Protein AF-A0A2M7V011-F1 (afdb_monomer_lite)

Structure (mmCIF, N/CA/C/O backbone):
data_AF-A0A2M7V011-F1
#
_entry.id   AF-A0A2M7V011-F1
#
loop_
_atom_site.group_PDB
_atom_site.id
_atom_site.type_symbol
_atom_site.label_atom_id
_atom_site.label_alt_id
_atom_site.label_comp_id
_atom_site.label_asym_id
_atom_site.label_entity_id
_atom_site.label_seq_id
_atom_site.pdbx_PDB_ins_code
_atom_site.Cartn_x
_atom_site.Cartn_y
_atom_site.Cartn_z
_atom_site.occupancy
_atom_site.B_iso_or_equiv
_atom_site.auth_seq_id
_atom_site.auth_comp_id
_atom_site.auth_asym_id
_atom_site.auth_atom_id
_atom_site.pdbx_PDB_model_num
ATOM 1 N N . MET A 1 1 ? 1.430 -5.048 -26.256 1.00 41.78 1 MET A N 1
ATOM 2 C CA . MET A 1 1 ? 1.921 -4.915 -24.867 1.00 41.78 1 MET A CA 1
ATOM 3 C C . MET A 1 1 ? 1.044 -3.882 -24.182 1.00 41.78 1 MET A C 1
ATOM 5 O O . MET A 1 1 ? 0.920 -2.800 -24.734 1.00 41.78 1 MET A O 1
ATOM 9 N N . LEU A 1 2 ? 0.389 -4.224 -23.071 1.00 44.22 2 LEU A N 1
ATOM 10 C CA . LEU A 1 2 ? -0.360 -3.250 -22.259 1.00 44.22 2 LEU A CA 1
ATOM 11 C C . LEU A 1 2 ? 0.644 -2.334 -21.546 1.00 44.22 2 LEU A C 1
ATOM 13 O O . LEU A 1 2 ? 1.676 -2.839 -21.083 1.00 44.22 2 LEU A O 1
ATOM 17 N N . LYS A 1 3 ? 0.385 -1.022 -21.489 1.00 57.41 3 LYS A N 1
ATOM 18 C CA . LYS A 1 3 ? 1.243 -0.084 -20.750 1.00 57.41 3 LYS A CA 1
ATOM 19 C C . LYS A 1 3 ? 1.256 -0.461 -19.264 1.00 57.41 3 LYS A C 1
ATOM 21 O O . LYS A 1 3 ? 0.367 -1.159 -18.777 1.00 57.41 3 LYS A O 1
ATOM 26 N N . LEU A 1 4 ? 2.298 -0.048 -18.541 1.00 54.75 4 LEU A N 1
ATOM 27 C CA . LEU A 1 4 ? 2.397 -0.305 -17.098 1.00 54.75 4 LEU A CA 1
ATOM 28 C C . LEU A 1 4 ? 1.215 0.319 -16.342 1.00 54.75 4 LEU A C 1
ATOM 30 O O . LEU A 1 4 ? 0.691 -0.319 -15.436 1.00 54.75 4 LEU A O 1
ATOM 34 N N . GLU A 1 5 ? 0.753 1.495 -16.772 1.00 61.81 5 GLU A N 1
ATOM 35 C CA . GLU A 1 5 ? -0.479 2.130 -16.285 1.00 61.81 5 GLU A CA 1
ATOM 36 C C . GLU A 1 5 ? -1.709 1.238 -16.528 1.00 61.81 5 GLU A C 1
ATOM 38 O O . GLU A 1 5 ? -2.380 0.864 -15.569 1.00 61.81 5 GLU A O 1
ATOM 43 N N . ASP A 1 6 ? -1.917 0.766 -17.764 1.00 66.50 6 ASP A N 1
ATOM 44 C CA . ASP A 1 6 ? -3.041 -0.120 -18.117 1.00 66.50 6 ASP A CA 1
ATOM 45 C C . ASP A 1 6 ? -3.052 -1.424 -17.292 1.00 66.50 6 ASP A C 1
ATOM 47 O O . ASP A 1 6 ? -4.102 -1.998 -16.998 1.00 66.50 6 ASP A O 1
ATOM 51 N N . ARG A 1 7 ? -1.871 -1.942 -16.919 1.00 70.94 7 ARG A N 1
ATOM 52 C CA . ARG A 1 7 ? -1.755 -3.136 -16.064 1.00 70.94 7 ARG A CA 1
ATOM 53 C C . ARG A 1 7 ? -2.132 -2.836 -14.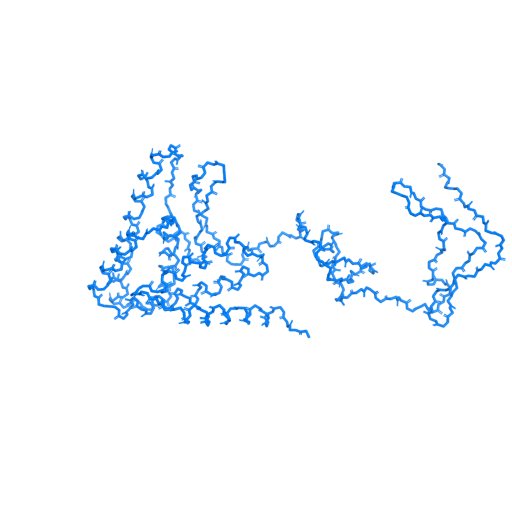615 1.00 70.94 7 ARG A C 1
ATOM 55 O O . ARG A 1 7 ? -2.788 -3.674 -14.000 1.00 70.94 7 ARG A O 1
ATOM 62 N N . LYS A 1 8 ? -1.726 -1.683 -14.076 1.00 73.19 8 LYS A N 1
ATOM 63 C CA . LYS A 1 8 ? -2.056 -1.251 -12.706 1.00 73.19 8 LYS A CA 1
ATOM 64 C C . LYS A 1 8 ? -3.555 -1.006 -12.551 1.00 73.19 8 LYS A C 1
ATOM 66 O O . LYS A 1 8 ? -4.150 -1.473 -11.581 1.00 73.19 8 LYS A O 1
ATOM 71 N N . GLU A 1 9 ? -4.171 -0.340 -13.525 1.00 77.19 9 GLU A N 1
ATOM 72 C CA . GLU A 1 9 ? -5.617 -0.097 -13.541 1.00 77.19 9 GLU A CA 1
ATOM 73 C C . GLU A 1 9 ? -6.394 -1.408 -13.569 1.00 77.19 9 GLU A C 1
ATOM 75 O O . GLU A 1 9 ? -7.216 -1.649 -12.692 1.00 77.19 9 GLU A O 1
ATOM 80 N N . LYS A 1 10 ? -6.018 -2.329 -14.458 1.00 81.00 10 LYS A N 1
ATOM 81 C CA . LYS A 1 10 ? -6.664 -3.640 -14.561 1.00 81.00 10 LYS A CA 1
ATOM 82 C C . LYS A 1 10 ? -6.514 -4.513 -13.310 1.00 81.00 10 LYS A C 1
ATOM 84 O O . LYS A 1 10 ? -7.367 -5.355 -13.040 1.00 81.00 10 LYS A O 1
ATOM 89 N N . ILE A 1 11 ? -5.412 -4.375 -12.567 1.00 80.62 11 ILE A N 1
ATOM 90 C CA . ILE A 1 11 ? -5.238 -5.052 -11.271 1.00 80.62 11 ILE A CA 1
ATOM 91 C C . ILE A 1 11 ? -6.165 -4.427 -10.227 1.00 80.62 11 ILE A C 1
ATOM 93 O O . ILE A 1 11 ? -6.822 -5.163 -9.497 1.00 80.62 11 ILE A O 1
ATOM 97 N N . THR A 1 12 ? -6.237 -3.094 -10.189 1.00 80.94 12 THR A N 1
ATOM 98 C CA . THR A 1 12 ? -7.108 -2.349 -9.268 1.00 80.94 12 THR A CA 1
ATOM 99 C C . THR A 1 12 ? -8.578 -2.704 -9.502 1.00 80.94 12 THR A C 1
ATOM 101 O O . THR A 1 12 ? -9.255 -3.085 -8.558 1.00 80.94 12 THR A O 1
ATOM 104 N N . GLU A 1 13 ? -9.040 -2.690 -10.755 1.00 83.44 13 GLU A N 1
ATOM 105 C CA . GLU A 1 13 ? -10.415 -3.057 -11.131 1.00 83.44 13 GLU A CA 1
ATOM 106 C C . GLU A 1 13 ? -10.770 -4.476 -10.688 1.00 83.44 13 GLU A C 1
ATOM 108 O O . GLU A 1 13 ? -11.789 -4.691 -10.044 1.00 83.44 13 GLU A O 1
ATOM 113 N N . LYS A 1 14 ? -9.892 -5.449 -10.956 1.00 84.06 14 LYS A N 1
ATOM 114 C CA . LYS A 1 14 ? -10.113 -6.836 -10.526 1.00 84.06 14 LYS A CA 1
ATOM 115 C C . LYS A 1 14 ? -10.167 -6.989 -9.012 1.00 84.06 14 LYS A C 1
ATOM 117 O O . LYS A 1 14 ? -10.906 -7.830 -8.513 1.00 84.06 14 LYS A O 1
ATOM 122 N N . LEU A 1 15 ? -9.343 -6.240 -8.280 1.00 83.44 15 LEU A N 1
ATOM 123 C CA . LEU A 1 15 ? -9.403 -6.237 -6.820 1.00 83.44 15 LEU A CA 1
ATOM 124 C C . LEU A 1 15 ? -10.726 -5.654 -6.353 1.00 83.44 15 LEU A C 1
ATOM 126 O O . LEU A 1 15 ? -11.373 -6.267 -5.514 1.00 83.44 15 LEU A O 1
ATOM 130 N N . ASP A 1 16 ? -11.145 -4.526 -6.919 1.00 82.56 16 ASP A N 1
ATOM 131 C CA . ASP A 1 16 ? -12.416 -3.899 -6.577 1.00 82.56 16 ASP A CA 1
ATOM 132 C C . ASP A 1 16 ? -13.605 -4.826 -6.867 1.00 82.56 16 ASP A C 1
ATOM 134 O O . ASP A 1 16 ? -14.445 -4.992 -5.986 1.00 82.56 16 ASP A O 1
ATOM 138 N N . GLU A 1 17 ? -13.624 -5.522 -8.009 1.00 83.06 17 GLU A N 1
ATOM 139 C CA . GLU A 1 17 ? -14.626 -6.555 -8.322 1.00 83.06 17 GLU A CA 1
ATOM 140 C C . GLU A 1 17 ? -14.648 -7.663 -7.256 1.00 83.06 17 GLU A C 1
ATOM 142 O O . GLU A 1 17 ? -15.700 -7.976 -6.699 1.00 83.06 17 GLU A O 1
ATOM 147 N N . ILE A 1 18 ? -13.485 -8.221 -6.895 1.00 82.88 18 ILE A N 1
ATOM 148 C CA . ILE A 1 18 ? -13.390 -9.283 -5.878 1.00 82.88 18 ILE A CA 1
ATOM 149 C C . ILE A 1 18 ? -13.907 -8.798 -4.522 1.00 82.88 18 ILE A C 1
ATOM 151 O O . ILE A 1 18 ? -14.608 -9.541 -3.826 1.00 82.88 18 ILE A O 1
ATOM 155 N N . LEU A 1 19 ? -13.543 -7.575 -4.129 1.00 82.62 19 LEU A N 1
ATOM 156 C CA . LEU A 1 19 ? -13.965 -6.966 -2.871 1.00 82.62 19 LEU A CA 1
ATOM 157 C C . LEU A 1 19 ? -15.475 -6.704 -2.863 1.00 82.62 19 LEU A C 1
ATOM 159 O O . LEU A 1 19 ? -16.120 -6.928 -1.838 1.00 82.62 19 LEU A O 1
ATOM 163 N N . GLU A 1 20 ? -16.066 -6.303 -3.989 1.00 79.06 20 GLU A N 1
ATOM 164 C CA . GLU A 1 20 ? -17.512 -6.102 -4.141 1.00 79.06 20 GLU A CA 1
ATOM 165 C C . GLU A 1 20 ? -18.297 -7.415 -4.151 1.00 79.06 20 GLU A C 1
ATOM 167 O O . GLU A 1 20 ? -19.367 -7.492 -3.545 1.00 79.06 20 GLU A O 1
ATOM 172 N N . GLU A 1 21 ? -17.738 -8.482 -4.708 1.00 75.50 21 GLU A N 1
ATOM 173 C CA . GLU A 1 21 ? -18.368 -9.804 -4.726 1.00 75.50 21 GLU A CA 1
ATOM 174 C C . GLU A 1 21 ? -18.311 -10.532 -3.371 1.00 75.50 21 GLU A C 1
ATOM 176 O O . GLU A 1 21 ? -19.093 -11.460 -3.132 1.00 75.50 21 GLU A O 1
ATOM 181 N N . GLN A 1 22 ? -17.441 -10.111 -2.439 1.00 71.44 22 GLN A N 1
ATOM 182 C CA . GLN A 1 22 ? -17.411 -10.699 -1.096 1.00 71.44 22 GLN A CA 1
ATOM 183 C C . GLN A 1 22 ? -18.766 -10.529 -0.390 1.00 71.44 22 GLN A C 1
ATOM 185 O O . GLN A 1 22 ? -19.248 -9.413 -0.169 1.00 71.44 22 GLN A O 1
ATOM 190 N N . LYS A 1 23 ? -19.370 -11.639 0.049 1.00 58.00 23 LYS A N 1
ATOM 191 C CA . LYS A 1 23 ? -20.525 -11.607 0.957 1.00 58.00 23 LYS A CA 1
ATOM 192 C C . LYS A 1 23 ? -20.036 -11.182 2.340 1.00 58.00 23 LYS A C 1
ATOM 194 O O . LYS A 1 23 ? -19.377 -11.955 3.029 1.00 58.00 23 LYS A O 1
ATOM 199 N N . GLY A 1 24 ? -20.323 -9.942 2.726 1.00 57.78 24 GLY A N 1
ATOM 200 C CA . GLY A 1 24 ? -19.766 -9.326 3.929 1.00 57.78 24 GLY A CA 1
ATOM 201 C C . GLY A 1 24 ? -20.810 -8.968 4.982 1.00 57.78 24 GLY A C 1
ATOM 202 O O . GLY A 1 24 ? -21.954 -8.666 4.661 1.00 57.78 24 GLY A O 1
ATOM 203 N N . SER A 1 25 ? -20.375 -9.006 6.245 1.00 65.19 25 SER A N 1
ATOM 204 C CA . SER A 1 25 ? -21.078 -8.477 7.426 1.00 65.19 25 SER A CA 1
ATOM 205 C C . SER A 1 25 ? -21.392 -6.979 7.302 1.00 65.19 25 SER A C 1
ATOM 207 O O . SER A 1 25 ? -20.845 -6.320 6.428 1.00 65.19 25 SER A O 1
ATOM 209 N N . GLU A 1 26 ? -22.163 -6.434 8.249 1.00 68.31 26 GLU A N 1
ATOM 210 C CA . GLU A 1 26 ? -22.548 -5.008 8.381 1.00 68.31 26 GLU A CA 1
ATOM 211 C C . GLU A 1 26 ? -21.402 -3.992 8.142 1.00 68.31 26 GLU A C 1
ATOM 213 O O . GLU A 1 26 ? -21.654 -2.892 7.673 1.00 68.31 26 GLU A O 1
ATOM 218 N N . PHE A 1 27 ? -20.138 -4.383 8.368 1.00 78.69 27 PHE A N 1
ATOM 219 C CA . PHE A 1 27 ? -18.928 -3.565 8.161 1.00 78.69 27 PHE A CA 1
ATOM 220 C C . PHE A 1 27 ? -17.941 -4.179 7.156 1.00 78.69 27 PHE A C 1
ATOM 222 O O . PHE A 1 27 ? -16.751 -4.358 7.438 1.00 78.69 27 PHE A O 1
ATOM 229 N N . LYS A 1 28 ? -18.455 -4.584 5.994 1.00 84.50 28 LYS A N 1
ATOM 230 C CA . LYS A 1 28 ? -17.690 -5.245 4.930 1.00 84.50 28 LYS A CA 1
ATOM 231 C C . LYS A 1 28 ? -16.463 -4.441 4.486 1.00 84.50 28 LYS A C 1
ATOM 233 O O . LYS A 1 28 ? -15.373 -5.004 4.445 1.00 84.50 28 LYS A O 1
ATOM 238 N N . GLU A 1 29 ? -16.620 -3.147 4.214 1.00 84.25 29 GLU A N 1
ATOM 239 C CA . GLU A 1 29 ? -15.521 -2.310 3.709 1.00 84.25 29 GLU A CA 1
ATOM 240 C C . GLU A 1 29 ? -14.363 -2.202 4.712 1.00 84.25 29 GLU A C 1
ATOM 242 O O . GLU A 1 29 ? -13.196 -2.262 4.336 1.00 84.25 29 GLU A O 1
ATOM 247 N N . PHE A 1 30 ? -14.656 -2.175 6.015 1.00 83.44 30 PHE A N 1
ATOM 248 C CA . PHE A 1 30 ? -13.608 -2.185 7.038 1.00 83.44 30 PHE A CA 1
ATOM 249 C C . PHE A 1 30 ? -12.791 -3.490 7.027 1.00 83.44 30 PHE A C 1
ATOM 251 O O . PHE A 1 30 ? -11.565 -3.455 7.110 1.00 83.44 30 PHE A O 1
ATOM 258 N N . LYS A 1 31 ? -13.448 -4.650 6.869 1.00 84.12 31 LYS A N 1
ATOM 259 C CA . LYS A 1 31 ? -12.747 -5.942 6.726 1.00 84.12 31 LYS A CA 1
ATOM 260 C C . LYS A 1 31 ? -11.925 -6.004 5.442 1.00 84.12 31 LYS A C 1
ATOM 262 O O . LYS A 1 31 ? -10.812 -6.519 5.447 1.00 84.12 31 LYS A O 1
ATOM 267 N N . ASN A 1 32 ? -12.474 -5.481 4.349 1.00 87.00 32 ASN A N 1
ATOM 268 C CA . ASN A 1 32 ? -11.778 -5.402 3.071 1.00 87.00 32 ASN A CA 1
ATOM 269 C C . ASN A 1 32 ? -10.470 -4.605 3.210 1.00 87.00 32 ASN A C 1
ATOM 271 O O . ASN A 1 32 ? -9.432 -5.062 2.736 1.00 87.00 32 ASN A O 1
ATOM 275 N N . LEU A 1 33 ? -10.486 -3.477 3.931 1.00 85.88 33 LEU A N 1
ATOM 276 C CA . LEU A 1 33 ? -9.282 -2.687 4.215 1.00 85.88 33 LEU A CA 1
ATOM 277 C C . LEU A 1 33 ? -8.236 -3.453 5.026 1.00 85.88 33 LEU A C 1
ATOM 279 O O . LEU A 1 33 ? -7.053 -3.393 4.695 1.00 85.88 33 LEU A O 1
ATOM 283 N N . GLU A 1 34 ? -8.652 -4.203 6.047 1.00 84.38 34 GLU A N 1
ATOM 284 C CA . GLU A 1 34 ? -7.740 -5.042 6.834 1.00 84.38 34 GLU A CA 1
ATOM 285 C C . GLU A 1 34 ? -7.048 -6.098 5.954 1.00 84.38 34 GLU A C 1
ATOM 287 O O . GLU A 1 34 ? -5.828 -6.279 6.015 1.00 84.38 34 GLU A O 1
ATOM 292 N N . VAL A 1 35 ? -7.809 -6.759 5.076 1.00 85.50 35 VAL A N 1
ATOM 293 C CA . VAL A 1 35 ? -7.269 -7.735 4.118 1.00 85.50 35 VAL A CA 1
ATOM 294 C C . VAL A 1 35 ? -6.302 -7.067 3.145 1.00 85.50 35 VAL A C 1
ATOM 296 O O . VAL A 1 35 ? -5.196 -7.570 2.948 1.00 85.50 35 VAL A O 1
ATOM 299 N N . LEU A 1 36 ? -6.677 -5.923 2.568 1.00 86.00 36 LEU A N 1
ATOM 300 C CA . LEU A 1 36 ? -5.823 -5.177 1.645 1.00 86.00 36 LEU A CA 1
ATOM 301 C C . LEU A 1 36 ? -4.514 -4.726 2.300 1.00 86.00 36 LEU A C 1
ATOM 303 O O . LEU A 1 36 ? -3.470 -4.779 1.658 1.00 86.00 36 LEU A O 1
ATOM 307 N N . LYS A 1 37 ? -4.541 -4.312 3.570 1.00 83.81 37 LYS A N 1
ATOM 308 C CA . LYS A 1 37 ? -3.334 -3.948 4.328 1.00 83.81 37 LYS A CA 1
ATOM 309 C C . LYS A 1 37 ? -2.407 -5.137 4.537 1.00 83.81 37 LYS A C 1
ATOM 311 O O . LYS A 1 37 ? -1.217 -5.051 4.260 1.00 83.81 37 LYS A O 1
ATOM 316 N N . ASN A 1 38 ? -2.963 -6.277 4.934 1.00 82.69 38 ASN A N 1
ATOM 317 C CA . ASN A 1 38 ? -2.193 -7.512 5.084 1.00 82.69 38 ASN A CA 1
ATOM 318 C C . ASN A 1 38 ? -1.607 -8.021 3.756 1.00 82.69 38 ASN A C 1
ATOM 320 O O . ASN A 1 38 ? -0.577 -8.695 3.748 1.00 82.69 38 ASN A O 1
ATOM 324 N N . LEU A 1 39 ? -2.273 -7.741 2.633 1.00 84.38 39 LEU A N 1
ATOM 325 C CA . LEU A 1 39 ? -1.768 -8.064 1.300 1.00 84.38 39 LEU A CA 1
ATOM 326 C C . LEU A 1 39 ? -0.690 -7.081 0.833 1.00 84.38 39 LEU A C 1
ATOM 328 O O . LEU A 1 39 ? 0.254 -7.522 0.185 1.00 84.38 39 LEU A O 1
ATOM 332 N N . GLU A 1 40 ? -0.781 -5.794 1.183 1.00 83.44 40 GLU A N 1
ATOM 333 C CA . GLU A 1 40 ? 0.204 -4.764 0.810 1.00 83.44 40 GLU A CA 1
ATOM 334 C C . GLU A 1 40 ? 1.635 -5.140 1.242 1.00 83.44 40 GLU A C 1
ATOM 336 O O . GLU A 1 40 ? 2.585 -4.925 0.491 1.00 83.44 40 GLU A O 1
ATOM 341 N N . GLU A 1 41 ? 1.785 -5.782 2.404 1.00 78.44 41 GLU A N 1
ATOM 342 C CA . GLU A 1 41 ? 3.072 -6.276 2.922 1.00 78.44 41 GLU A CA 1
ATOM 343 C C . GLU A 1 41 ? 3.649 -7.451 2.110 1.00 78.44 41 GLU A C 1
ATOM 345 O O . GLU A 1 41 ? 4.854 -7.693 2.132 1.00 78.44 41 GLU A O 1
ATOM 350 N N . LYS A 1 42 ? 2.800 -8.204 1.401 1.00 81.69 42 LYS A N 1
ATOM 351 C CA . LYS A 1 42 ? 3.170 -9.457 0.718 1.00 81.69 42 LYS A CA 1
ATOM 352 C C . LYS A 1 42 ? 3.299 -9.316 -0.794 1.00 81.69 42 LYS A C 1
ATOM 354 O O . LYS A 1 42 ? 3.759 -10.253 -1.449 1.00 81.69 42 LYS A O 1
ATOM 359 N N . VAL A 1 43 ? 2.852 -8.200 -1.364 1.00 79.75 43 VAL A N 1
ATOM 360 C CA . VAL A 1 43 ? 2.897 -7.980 -2.813 1.00 79.75 43 VAL A CA 1
ATOM 361 C C . VAL A 1 43 ? 4.231 -7.360 -3.256 1.00 79.75 43 VAL A C 1
ATOM 363 O O . VAL A 1 43 ? 4.835 -6.591 -2.506 1.00 79.75 43 VAL A O 1
ATOM 366 N N . PRO A 1 44 ? 4.684 -7.648 -4.492 1.00 75.75 44 PRO A N 1
ATOM 367 C CA . PRO A 1 44 ? 5.833 -6.972 -5.100 1.00 75.75 44 PRO A CA 1
ATOM 368 C C . PRO A 1 44 ? 5.641 -5.452 -5.206 1.00 75.75 44 PRO A C 1
ATOM 370 O O . PRO A 1 44 ? 4.507 -4.983 -5.346 1.00 75.75 44 PRO A O 1
ATOM 373 N N . GLU A 1 45 ? 6.742 -4.690 -5.212 1.00 74.44 45 GLU A N 1
ATOM 374 C CA . GLU A 1 45 ? 6.745 -3.217 -5.309 1.00 74.44 45 GLU A CA 1
ATOM 375 C C . GLU A 1 45 ? 5.905 -2.699 -6.483 1.00 74.44 45 GLU A C 1
ATOM 377 O O . GLU A 1 45 ? 5.146 -1.740 -6.347 1.00 74.44 45 GLU A O 1
ATOM 382 N N . GLU A 1 46 ? 5.949 -3.387 -7.624 1.00 72.06 46 GLU A N 1
ATOM 383 C CA . GLU A 1 46 ? 5.223 -3.000 -8.833 1.00 72.06 46 GLU A CA 1
ATOM 384 C C . GLU A 1 46 ? 3.696 -3.079 -8.667 1.00 72.06 46 GLU A C 1
ATOM 386 O O . GLU A 1 46 ? 2.954 -2.425 -9.405 1.00 72.06 46 GLU A O 1
ATOM 391 N N . ALA A 1 47 ? 3.220 -3.878 -7.707 1.00 76.94 47 ALA A N 1
ATOM 392 C CA . ALA A 1 47 ? 1.809 -4.070 -7.393 1.00 76.94 47 ALA A CA 1
ATOM 393 C C . ALA A 1 47 ? 1.350 -3.275 -6.158 1.00 76.94 47 ALA A C 1
ATOM 395 O O . ALA A 1 47 ? 0.141 -3.127 -5.958 1.00 76.94 47 ALA A O 1
ATOM 396 N N . LYS A 1 48 ? 2.275 -2.724 -5.356 1.00 79.00 48 LYS A N 1
ATOM 397 C CA . LYS A 1 48 ? 1.935 -1.930 -4.163 1.00 79.00 48 LYS A CA 1
ATOM 398 C C . LYS A 1 48 ? 1.092 -0.714 -4.511 1.00 79.00 48 LYS A C 1
ATOM 400 O O . LYS A 1 48 ? 0.128 -0.423 -3.818 1.00 79.00 48 LYS A O 1
ATOM 405 N N . GLU A 1 49 ? 1.382 -0.043 -5.619 1.00 79.25 49 GLU A N 1
ATOM 406 C CA . GLU A 1 49 ? 0.600 1.121 -6.046 1.00 79.25 49 GLU A CA 1
ATOM 407 C C . GLU A 1 49 ? -0.857 0.764 -6.387 1.00 79.25 49 GLU A C 1
ATOM 409 O O . GLU A 1 49 ? -1.778 1.483 -6.003 1.00 79.25 49 GLU A O 1
ATOM 414 N N . ALA A 1 50 ? -1.091 -0.388 -7.024 1.00 81.19 50 ALA A N 1
ATOM 415 C CA . ALA A 1 50 ? -2.445 -0.873 -7.290 1.00 81.19 50 ALA A CA 1
ATOM 416 C C . ALA A 1 50 ? -3.184 -1.243 -5.989 1.00 81.19 50 ALA A C 1
ATOM 418 O O . ALA A 1 50 ? -4.351 -0.891 -5.828 1.00 81.19 50 ALA A O 1
ATOM 419 N N . MET A 1 51 ? -2.497 -1.873 -5.024 1.00 82.81 51 MET A N 1
ATOM 420 C CA . MET A 1 51 ? -3.061 -2.117 -3.685 1.00 82.81 51 MET A CA 1
ATOM 421 C C . MET A 1 51 ? -3.421 -0.811 -2.981 1.00 82.81 51 MET A C 1
ATOM 423 O O . MET A 1 51 ? -4.502 -0.684 -2.413 1.00 82.81 51 MET A O 1
ATOM 427 N N . ARG A 1 52 ? -2.535 0.183 -3.053 1.00 81.75 52 ARG A N 1
ATOM 428 C CA . ARG A 1 52 ? -2.731 1.502 -2.453 1.00 81.75 52 ARG A CA 1
ATOM 429 C C . ARG A 1 52 ? -3.930 2.234 -3.042 1.00 81.75 52 ARG A C 1
ATOM 431 O O . ARG A 1 52 ? -4.610 2.923 -2.286 1.00 81.75 52 ARG A O 1
ATOM 438 N N . LYS A 1 53 ? -4.185 2.090 -4.344 1.00 83.19 53 LYS A N 1
ATOM 439 C CA . LYS A 1 53 ? -5.362 2.650 -5.023 1.00 83.19 53 LYS A CA 1
ATOM 440 C C . LYS A 1 53 ? -6.645 1.914 -4.625 1.00 83.19 53 LYS A C 1
ATOM 442 O O . LYS A 1 53 ? -7.645 2.553 -4.316 1.00 83.19 53 LYS A O 1
ATOM 447 N N . ALA A 1 54 ? -6.600 0.583 -4.530 1.00 84.81 54 ALA A N 1
ATOM 448 C CA . ALA A 1 54 ? -7.726 -0.212 -4.032 1.00 84.81 54 ALA A CA 1
ATOM 449 C C . ALA A 1 54 ? -8.082 0.136 -2.570 1.00 84.81 54 ALA A C 1
ATOM 451 O O . ALA A 1 54 ? -9.257 0.238 -2.219 1.00 84.81 54 ALA A O 1
ATOM 452 N N . GLN A 1 55 ? -7.076 0.389 -1.721 1.00 86.00 55 GLN A N 1
ATOM 453 C CA . GLN A 1 55 ? -7.281 0.868 -0.349 1.00 86.00 55 GLN A CA 1
ATOM 454 C C . GLN A 1 55 ? -7.977 2.237 -0.314 1.00 86.00 55 GLN A C 1
ATOM 456 O O . GLN A 1 55 ? -8.919 2.405 0.452 1.00 86.00 55 GLN A O 1
ATOM 461 N N . GLU A 1 56 ? -7.565 3.197 -1.149 1.00 84.12 56 GLU A N 1
ATOM 462 C CA . GLU A 1 56 ? -8.234 4.508 -1.250 1.00 84.12 56 GLU A CA 1
ATOM 463 C C . GLU A 1 56 ? -9.691 4.378 -1.709 1.00 84.12 56 GLU A C 1
ATOM 465 O O . GLU A 1 56 ? -10.584 4.987 -1.121 1.00 84.12 56 GLU A O 1
ATOM 470 N N . ASN A 1 57 ? -9.953 3.555 -2.728 1.00 84.81 57 ASN A N 1
ATOM 471 C CA . ASN A 1 57 ? -11.313 3.301 -3.209 1.00 84.81 57 ASN A CA 1
ATOM 472 C C . ASN A 1 57 ? -12.189 2.694 -2.102 1.00 84.81 57 ASN A C 1
ATOM 474 O O . ASN A 1 57 ? -13.323 3.121 -1.887 1.00 84.81 57 ASN A O 1
ATOM 478 N N . CYS A 1 58 ? -11.650 1.726 -1.359 1.00 85.19 58 CYS A N 1
ATOM 479 C CA . CYS A 1 58 ? -12.338 1.085 -0.245 1.00 85.19 58 CYS A CA 1
ATOM 480 C C . CYS A 1 58 ? -12.566 2.047 0.940 1.00 85.19 58 CYS A C 1
ATOM 482 O O . CYS A 1 58 ? -13.660 2.064 1.502 1.00 85.19 58 CYS A O 1
ATOM 484 N N . LEU A 1 59 ? -11.605 2.925 1.256 1.00 83.75 59 LEU A N 1
ATOM 485 C CA . LEU A 1 59 ? -11.772 3.997 2.249 1.00 83.75 59 LEU A CA 1
ATOM 486 C C . LEU A 1 59 ? -12.907 4.956 1.871 1.00 83.75 59 LEU A C 1
ATOM 488 O O . LEU A 1 59 ? -13.734 5.280 2.720 1.00 83.75 59 LEU A O 1
ATOM 492 N N . LYS A 1 60 ? -12.994 5.358 0.597 1.00 83.69 60 LYS A N 1
ATOM 493 C CA . LYS A 1 60 ? -14.078 6.219 0.093 1.00 83.69 60 LYS A CA 1
ATOM 494 C C . LYS A 1 60 ? -15.448 5.548 0.191 1.00 83.69 60 LYS A C 1
ATOM 496 O O . LYS A 1 60 ? -16.420 6.199 0.570 1.00 83.69 60 LYS A O 1
ATOM 501 N N . ARG A 1 61 ? -15.534 4.245 -0.112 1.00 84.94 61 ARG A N 1
ATOM 502 C CA . ARG A 1 61 ? -16.765 3.456 0.079 1.00 84.94 61 ARG A CA 1
ATOM 503 C C . ARG A 1 61 ? -17.168 3.412 1.554 1.00 84.94 61 ARG A C 1
ATOM 505 O O . ARG A 1 61 ? -18.294 3.778 1.878 1.00 84.94 61 ARG A O 1
ATOM 512 N N . LEU A 1 62 ? -16.228 3.075 2.442 1.00 83.88 62 LEU A N 1
ATOM 513 C CA . LEU A 1 62 ? -16.459 3.038 3.888 1.00 83.88 62 LEU A CA 1
ATOM 514 C C . LEU A 1 62 ? -16.917 4.396 4.436 1.00 83.88 62 LEU A C 1
ATOM 516 O O . LEU A 1 62 ? -17.841 4.453 5.242 1.00 83.88 62 LEU A O 1
ATOM 520 N N . GLN A 1 63 ? -16.297 5.491 3.994 1.00 82.06 63 GLN A N 1
ATOM 521 C CA . GLN A 1 63 ? -16.730 6.838 4.353 1.00 82.06 63 GLN A CA 1
ATOM 522 C C . GLN A 1 63 ? -18.191 7.077 3.949 1.00 82.06 63 GLN A C 1
ATOM 524 O O . GLN A 1 63 ? -18.992 7.525 4.769 1.00 82.06 63 GLN A O 1
ATOM 529 N N . GLY A 1 64 ? -18.544 6.753 2.703 1.00 80.62 64 GLY A N 1
ATOM 530 C CA . GLY A 1 64 ? -19.907 6.905 2.202 1.00 80.62 64 GLY A CA 1
ATOM 531 C C . GLY A 1 64 ? -20.932 6.075 2.978 1.00 80.62 64 GLY A C 1
ATOM 532 O O . GLY A 1 64 ? -22.068 6.519 3.147 1.00 80.62 64 GLY A O 1
ATOM 533 N N . ASP A 1 65 ? -20.542 4.901 3.476 1.00 82.56 65 ASP A N 1
ATOM 534 C CA . ASP A 1 65 ? -21.386 4.082 4.347 1.00 82.56 65 ASP A CA 1
ATOM 535 C C . ASP A 1 65 ? -21.565 4.746 5.720 1.00 82.56 65 ASP A C 1
ATOM 537 O O . ASP A 1 65 ? -22.695 4.917 6.177 1.00 82.56 65 ASP A O 1
ATOM 541 N N . LEU A 1 66 ? -20.479 5.220 6.339 1.00 78.81 66 LEU A N 1
ATOM 542 C CA . LEU A 1 66 ? -20.504 5.885 7.649 1.00 78.81 66 LEU A CA 1
ATOM 543 C C . LEU A 1 66 ? -21.324 7.184 7.667 1.00 78.81 66 LEU A C 1
ATOM 545 O O . LEU A 1 66 ? -21.956 7.499 8.677 1.00 78.81 66 LEU A O 1
ATOM 549 N N . GLU A 1 67 ? -21.347 7.929 6.560 1.00 76.81 67 GLU A N 1
ATOM 550 C CA . GLU A 1 67 ? -22.166 9.140 6.403 1.00 76.81 67 GLU A CA 1
ATOM 551 C C . GLU A 1 67 ? -23.670 8.835 6.284 1.00 76.81 67 GLU A C 1
ATOM 553 O O . GLU A 1 67 ? -24.510 9.663 6.654 1.00 76.81 67 GLU A O 1
ATOM 558 N N . LYS A 1 68 ? -24.022 7.651 5.769 1.00 80.94 68 LYS A N 1
ATOM 559 C CA . LYS A 1 68 ? -25.413 7.190 5.618 1.00 80.94 68 LYS A CA 1
ATOM 560 C C . LYS A 1 68 ? -25.934 6.465 6.857 1.00 80.94 68 LYS A C 1
ATOM 562 O O . LYS A 1 68 ? -27.146 6.285 6.978 1.00 80.94 68 LYS A O 1
ATOM 567 N N . MET A 1 69 ? -25.043 6.047 7.754 1.00 77.38 69 MET A N 1
ATOM 568 C CA . MET A 1 69 ? -25.387 5.319 8.970 1.00 77.38 69 MET A CA 1
ATOM 569 C C . MET A 1 69 ? -26.142 6.174 9.987 1.00 77.38 69 MET A C 1
ATOM 571 O O . MET A 1 69 ? -25.932 7.381 10.119 1.00 77.38 69 MET A O 1
ATOM 575 N N . SER A 1 70 ? -27.016 5.511 10.743 1.00 79.94 70 SER A N 1
ATOM 576 C CA . SER A 1 70 ? -27.649 6.099 11.919 1.00 79.94 70 SER A CA 1
ATOM 577 C C . SER A 1 70 ? -26.637 6.232 13.075 1.00 79.94 70 SER A C 1
ATOM 579 O O . SER A 1 70 ? -25.638 5.506 13.102 1.00 79.94 70 SER A O 1
ATOM 581 N N . PRO A 1 71 ? -26.877 7.109 14.070 1.00 75.12 71 PRO A N 1
ATOM 582 C CA . PRO A 1 71 ? -26.031 7.193 15.265 1.00 75.12 71 PRO A CA 1
ATOM 583 C C . PRO A 1 71 ? -25.888 5.855 16.009 1.00 75.12 71 PRO A C 1
ATOM 585 O O . PRO A 1 71 ? -24.836 5.575 16.579 1.00 75.12 71 PRO A O 1
ATOM 588 N N . GLU A 1 72 ? -26.924 5.014 15.965 1.00 77.06 72 GLU A N 1
ATOM 589 C CA . GLU A 1 72 ? -26.941 3.678 16.570 1.00 77.06 72 GLU A CA 1
ATOM 590 C C . GLU A 1 72 ? -25.993 2.718 15.837 1.00 77.06 72 GLU A C 1
ATOM 592 O O . GLU A 1 72 ? -25.244 1.970 16.466 1.00 77.06 72 GLU A O 1
ATOM 597 N N . ASP A 1 73 ? -25.974 2.765 14.503 1.00 78.31 73 ASP A N 1
ATOM 598 C CA . ASP A 1 73 ? -25.089 1.932 13.683 1.00 78.31 73 ASP A CA 1
ATOM 599 C C . ASP A 1 73 ? -23.628 2.406 13.752 1.00 78.31 73 ASP A C 1
ATOM 601 O O . ASP A 1 73 ? -22.708 1.588 13.727 1.00 78.31 73 ASP A O 1
ATOM 605 N N . GLN A 1 74 ? -23.398 3.708 13.951 1.00 73.62 74 GLN A N 1
ATOM 606 C CA . GLN A 1 74 ? -22.071 4.247 14.273 1.00 73.62 74 GLN A CA 1
ATOM 607 C C . GLN A 1 74 ? -21.557 3.720 15.623 1.00 73.62 74 GLN A C 1
ATOM 609 O O . GLN A 1 74 ? -20.381 3.379 15.756 1.00 73.62 74 GLN A O 1
ATOM 614 N N . GLU A 1 75 ? -22.430 3.589 16.625 1.00 77.31 75 GLU A N 1
ATOM 615 C CA . GLU A 1 75 ? -22.061 2.992 17.912 1.00 77.31 75 GLU A CA 1
ATOM 616 C C . GLU A 1 75 ? -21.788 1.483 17.781 1.00 77.31 75 GLU A C 1
ATOM 618 O O . GLU A 1 75 ? -20.858 0.953 18.398 1.00 77.31 75 GLU A O 1
ATOM 623 N N . LYS A 1 76 ? -22.547 0.773 16.934 1.00 81.38 76 LYS A N 1
ATOM 624 C CA . LYS A 1 76 ? -22.240 -0.623 16.584 1.00 81.38 76 LYS A CA 1
ATOM 625 C C . LYS A 1 76 ? -20.890 -0.741 15.885 1.00 81.38 76 LYS A C 1
ATOM 627 O O . LYS A 1 76 ? -20.148 -1.669 16.201 1.00 81.38 76 LYS A O 1
ATOM 632 N N . PHE A 1 77 ? -20.553 0.191 14.991 1.00 79.88 77 PHE A N 1
ATOM 633 C CA . PHE A 1 77 ? -19.249 0.233 14.332 1.00 79.88 77 PHE A CA 1
ATOM 634 C C . PHE A 1 77 ? -18.118 0.412 15.345 1.00 79.88 77 PHE A C 1
ATOM 636 O O . PHE A 1 77 ? -17.152 -0.346 15.310 1.00 79.88 77 PHE A O 1
ATOM 643 N N . LYS A 1 78 ? -18.270 1.334 16.305 1.00 75.69 78 LYS A N 1
ATOM 644 C CA . LYS A 1 78 ? -17.318 1.519 17.412 1.00 75.69 78 LYS A CA 1
ATOM 645 C C . LYS A 1 78 ? -17.121 0.218 18.203 1.00 75.69 78 LYS A C 1
ATOM 647 O O . LYS A 1 78 ? -16.017 -0.318 18.276 1.00 75.69 78 LYS A O 1
ATOM 652 N N . LYS A 1 79 ? -18.217 -0.401 18.653 1.00 77.62 79 LYS A N 1
ATOM 653 C CA . LYS A 1 79 ? -18.177 -1.701 19.356 1.00 77.62 79 LYS A CA 1
ATOM 654 C C . LYS A 1 79 ? -17.566 -2.817 18.509 1.00 77.62 79 LYS A C 1
ATOM 656 O O . LYS A 1 79 ? -17.013 -3.780 19.048 1.00 77.62 79 LYS A O 1
ATOM 661 N N . TYR A 1 80 ? -17.700 -2.731 17.192 1.00 77.81 80 TYR A N 1
ATOM 662 C CA . TYR A 1 80 ? -17.134 -3.682 16.253 1.00 77.81 80 TYR A CA 1
ATOM 663 C C . TYR A 1 80 ? -15.613 -3.507 16.133 1.00 77.81 80 TYR A C 1
ATOM 665 O O . TYR A 1 80 ? -14.892 -4.470 16.399 1.00 77.81 80 TYR A O 1
ATOM 673 N N . THR A 1 81 ? -15.096 -2.304 15.856 1.00 72.81 81 THR A N 1
ATOM 674 C CA . THR A 1 81 ? -13.639 -2.039 15.770 1.00 72.81 81 THR A CA 1
ATOM 675 C C . THR A 1 81 ? -12.903 -2.401 17.066 1.00 72.81 81 THR A C 1
ATOM 677 O O . THR A 1 81 ? -11.779 -2.922 17.054 1.00 72.81 81 THR A O 1
ATOM 680 N N . GLU A 1 82 ? -13.580 -2.242 18.201 1.00 67.69 82 GLU A N 1
ATOM 681 C CA . GLU A 1 82 ? -13.106 -2.685 19.503 1.00 67.69 82 GLU A CA 1
ATOM 682 C C . GLU A 1 82 ? -12.920 -4.207 19.614 1.00 67.69 82 GLU A C 1
ATOM 684 O O . GLU A 1 82 ? -11.908 -4.661 20.168 1.00 67.69 82 GLU A O 1
ATOM 689 N N . LYS A 1 83 ? -13.896 -4.987 19.131 1.00 68.00 83 LYS A N 1
ATOM 690 C CA . LYS A 1 83 ? -14.010 -6.443 19.341 1.00 68.00 83 LYS A CA 1
ATOM 691 C C . LYS A 1 83 ? -13.341 -7.288 18.264 1.00 68.00 83 LYS A C 1
ATOM 693 O O . LYS A 1 83 ? -13.089 -8.464 18.515 1.00 68.00 83 LYS A O 1
ATOM 698 N N . ILE A 1 84 ? -13.054 -6.726 17.092 1.00 64.56 84 ILE A N 1
ATOM 699 C CA . ILE A 1 84 ? -12.417 -7.477 16.004 1.00 64.56 84 ILE A CA 1
ATOM 700 C C . ILE A 1 84 ? -11.061 -8.034 16.446 1.00 64.56 84 ILE A C 1
ATOM 702 O O . ILE A 1 84 ? -10.223 -7.321 17.020 1.00 64.56 84 ILE A O 1
ATOM 706 N N . SER A 1 85 ? -10.870 -9.315 16.130 1.00 52.56 85 SER A N 1
ATOM 707 C CA . SER A 1 85 ? -9.592 -10.018 16.109 1.00 52.56 85 SER A CA 1
ATOM 708 C C . SER A 1 85 ? -8.752 -9.511 14.939 1.00 52.56 85 SER A C 1
ATOM 710 O O . SER A 1 85 ? -9.166 -9.667 13.797 1.00 52.56 85 SER A O 1
ATOM 712 N N . GLY A 1 86 ? -7.596 -8.927 15.226 1.00 62.62 86 GLY A N 1
ATOM 713 C CA . GLY A 1 86 ? -6.728 -8.306 14.230 1.00 62.62 86 GLY A CA 1
ATOM 714 C C . GLY A 1 86 ? -5.610 -7.525 14.913 1.00 62.62 86 GLY A C 1
ATOM 715 O O . GLY A 1 86 ? -5.565 -7.432 16.149 1.00 62.62 86 GLY A O 1
ATOM 716 N N . GLU A 1 87 ? -4.698 -6.967 14.125 1.00 70.69 87 GLU A N 1
ATOM 717 C CA . GLU A 1 87 ? -3.649 -6.084 14.639 1.00 70.69 87 GLU A CA 1
ATOM 718 C C . GLU A 1 87 ? -4.241 -4.701 14.928 1.00 70.69 87 GLU A C 1
ATOM 720 O O . GLU A 1 87 ? -4.696 -3.995 14.028 1.00 70.69 87 GLU A O 1
ATOM 725 N N . LYS A 1 88 ? -4.265 -4.310 16.208 1.00 79.81 88 LYS A N 1
ATOM 726 C CA . LYS A 1 88 ? -4.882 -3.049 16.649 1.00 79.81 88 LYS A CA 1
ATOM 727 C C . LYS A 1 88 ? -4.193 -1.826 16.039 1.00 79.81 88 LYS A C 1
ATOM 729 O O . LYS A 1 88 ? -4.845 -0.819 15.797 1.00 79.81 88 LYS A O 1
ATOM 734 N N . GLU A 1 89 ? -2.913 -1.956 15.723 1.00 78.88 89 GLU A N 1
ATOM 735 C CA . GLU A 1 89 ? -2.093 -0.973 15.025 1.00 78.88 89 GLU A CA 1
ATOM 736 C C . GLU A 1 89 ? -2.589 -0.758 13.585 1.00 78.88 89 GLU A C 1
ATOM 738 O O . GLU A 1 89 ? -2.767 0.383 13.167 1.00 78.88 89 GLU A O 1
ATOM 743 N N . LYS A 1 90 ? -2.941 -1.835 12.865 1.00 80.88 90 LYS A N 1
ATOM 744 C CA . LYS A 1 90 ? -3.534 -1.752 11.516 1.00 80.88 90 LYS A CA 1
ATOM 745 C C . LYS A 1 90 ? -4.920 -1.116 11.545 1.00 80.88 90 LYS A C 1
ATOM 747 O O . LYS A 1 90 ? -5.265 -0.338 10.661 1.00 80.88 90 LYS A O 1
ATOM 752 N N . HIS A 1 91 ? -5.714 -1.395 12.579 1.00 81.25 91 HIS A N 1
ATOM 753 C CA . HIS A 1 91 ? -6.995 -0.707 12.760 1.00 81.25 91 HIS A CA 1
ATOM 754 C C . HIS A 1 91 ? -6.795 0.787 13.012 1.00 81.25 91 HIS A C 1
ATOM 756 O O . HIS A 1 91 ? -7.492 1.596 12.406 1.00 81.25 91 HIS A O 1
ATOM 762 N N . LEU A 1 92 ? -5.840 1.159 13.870 1.00 81.31 92 LEU A N 1
ATOM 763 C CA . LEU A 1 92 ? -5.513 2.560 14.126 1.00 81.31 92 LEU A CA 1
ATOM 764 C C . LEU A 1 92 ? -5.086 3.270 12.835 1.00 81.31 92 LEU A C 1
ATOM 766 O O . LEU A 1 92 ? -5.562 4.366 12.554 1.00 81.31 92 LEU A O 1
ATOM 770 N N . GLU A 1 93 ? -4.276 2.609 12.010 1.00 82.00 93 GLU A N 1
ATOM 771 C CA . GLU A 1 93 ? -3.863 3.118 10.704 1.00 82.00 93 GLU A CA 1
ATOM 772 C C . GLU A 1 93 ? -5.053 3.373 9.765 1.00 82.00 93 GLU A C 1
ATOM 774 O O . GLU A 1 93 ? -5.159 4.442 9.159 1.00 82.00 93 GLU A O 1
ATOM 779 N N . ILE A 1 94 ? -5.987 2.420 9.675 1.00 85.94 94 ILE A N 1
ATOM 780 C CA . ILE A 1 94 ? -7.212 2.566 8.876 1.00 85.94 94 ILE A CA 1
ATOM 781 C C . ILE A 1 94 ? -8.027 3.777 9.354 1.00 85.94 94 ILE A C 1
ATOM 783 O O . ILE A 1 94 ? -8.481 4.566 8.526 1.00 85.94 94 ILE A O 1
ATOM 787 N N . LEU A 1 95 ? -8.188 3.962 10.669 1.00 82.69 95 LEU A N 1
ATOM 788 C CA . LEU A 1 95 ? -8.951 5.087 11.225 1.00 82.69 95 LEU A CA 1
ATOM 789 C C . LEU A 1 95 ? -8.238 6.437 11.034 1.00 82.69 95 LEU A C 1
ATOM 791 O O . LEU A 1 95 ? -8.900 7.460 10.842 1.00 82.69 95 LEU A O 1
ATOM 795 N N . GLU A 1 96 ? -6.904 6.476 11.094 1.00 82.88 96 GLU A N 1
ATOM 796 C CA . GLU A 1 96 ? -6.120 7.676 10.771 1.00 82.88 96 GLU A CA 1
ATOM 797 C C . GLU A 1 96 ? -6.289 8.076 9.308 1.00 82.88 96 GLU A C 1
ATOM 799 O O . GLU A 1 96 ? -6.653 9.218 9.020 1.00 82.88 96 GLU A O 1
ATOM 804 N N . ASN A 1 97 ? -6.120 7.126 8.391 1.00 81.62 97 ASN A N 1
ATOM 805 C CA . ASN A 1 97 ? -6.241 7.393 6.962 1.00 81.62 97 ASN A CA 1
ATOM 806 C C . ASN A 1 97 ? -7.683 7.769 6.580 1.00 81.62 97 ASN A C 1
ATOM 808 O O . ASN A 1 97 ? -7.889 8.725 5.837 1.00 81.62 97 ASN A O 1
ATOM 812 N N . LEU A 1 98 ? -8.690 7.120 7.175 1.00 81.06 98 LEU A N 1
ATOM 813 C CA . LEU A 1 98 ? -10.097 7.497 7.011 1.00 81.06 98 LEU A CA 1
ATOM 814 C C . LEU A 1 98 ? -10.367 8.939 7.474 1.00 81.06 98 LEU A C 1
ATOM 816 O O . LEU A 1 98 ? -11.063 9.688 6.792 1.00 81.06 98 LEU A O 1
ATOM 820 N N . LYS A 1 99 ? -9.788 9.369 8.606 1.00 78.00 99 LYS A N 1
ATOM 821 C CA . LYS A 1 99 ? -9.909 10.760 9.083 1.00 78.00 99 LYS A CA 1
ATOM 822 C C . LYS A 1 99 ? -9.293 11.753 8.097 1.00 78.00 99 LYS A C 1
ATOM 824 O O . LYS A 1 99 ? -9.828 12.851 7.943 1.00 78.00 99 LYS A O 1
ATOM 829 N N . SER A 1 100 ? -8.173 11.398 7.470 1.00 71.31 100 SER A N 1
ATOM 830 C CA . SER A 1 100 ? -7.530 12.238 6.456 1.00 71.31 100 SER A CA 1
ATOM 831 C C . SER A 1 100 ? -8.384 12.377 5.194 1.00 71.31 100 SER A C 1
ATOM 833 O O . SER A 1 100 ? -8.547 13.501 4.727 1.00 71.31 100 SER A O 1
ATOM 835 N N . GLU A 1 101 ? -9.032 11.307 4.725 1.00 69.19 101 GLU A N 1
ATOM 836 C CA . GLU A 1 101 ? -9.963 11.370 3.583 1.00 69.19 101 GLU A CA 1
ATOM 837 C C . GLU A 1 101 ? -11.201 12.242 3.884 1.00 69.19 101 GLU A C 1
ATOM 839 O O . GLU A 1 101 ? -11.600 13.074 3.068 1.00 69.19 101 GLU A O 1
ATOM 844 N N . ILE A 1 102 ? -11.759 12.167 5.102 1.00 66.38 102 ILE A N 1
ATOM 845 C CA . ILE A 1 102 ? -12.930 12.973 5.509 1.00 66.38 102 ILE A CA 1
ATOM 846 C C . ILE A 1 102 ? -12.628 14.489 5.514 1.00 66.38 102 ILE A C 1
ATOM 848 O O . ILE A 1 102 ? -13.536 15.309 5.361 1.00 66.38 102 ILE A O 1
ATOM 852 N N . LYS A 1 103 ? -11.363 14.914 5.664 1.00 57.91 103 LYS A N 1
ATOM 853 C CA . LYS A 1 103 ? -10.991 16.344 5.602 1.00 57.91 103 LYS A CA 1
ATOM 854 C C . LYS A 1 103 ? -11.204 16.969 4.218 1.00 57.91 103 LYS A C 1
ATOM 856 O O . LYS A 1 103 ? -11.276 18.191 4.142 1.00 57.91 103 LYS A O 1
ATOM 861 N N . ALA A 1 104 ? -11.321 16.166 3.159 1.00 55.50 104 ALA A N 1
ATOM 862 C CA . ALA A 1 104 ? -11.568 16.652 1.803 1.00 55.50 104 ALA A CA 1
ATOM 863 C C . ALA A 1 104 ? -13.042 17.040 1.539 1.00 55.50 104 ALA A C 1
ATOM 865 O O . ALA A 1 104 ? -13.348 17.589 0.481 1.00 55.50 104 ALA A O 1
ATOM 866 N N . VAL A 1 105 ? -13.958 16.773 2.483 1.00 57.69 105 VAL A N 1
ATOM 867 C CA . VAL A 1 105 ? -15.405 17.034 2.356 1.00 57.69 105 VAL A CA 1
ATOM 868 C C . VAL A 1 105 ? -15.799 18.329 3.087 1.00 57.69 105 VAL A C 1
ATOM 870 O O . VAL A 1 105 ? -15.259 18.607 4.161 1.00 57.69 105 VAL A O 1
ATOM 873 N N . PRO A 1 106 ? -16.750 19.131 2.559 1.00 57.75 106 PRO A N 1
ATOM 874 C CA . PRO A 1 106 ? -17.291 20.289 3.269 1.00 57.75 106 PRO A CA 1
ATOM 875 C C . PRO A 1 106 ? -17.820 19.920 4.664 1.00 57.75 106 PRO A C 1
ATOM 877 O O . PRO A 1 106 ? -18.527 18.925 4.837 1.00 57.75 106 PRO A O 1
ATOM 880 N N . GLU A 1 107 ? -17.487 20.743 5.662 1.00 63.34 107 GLU A N 1
ATOM 881 C CA . GLU A 1 107 ? -17.844 20.534 7.068 1.00 63.34 107 GLU A CA 1
ATOM 882 C C . GLU A 1 107 ? -19.355 20.669 7.286 1.00 63.34 107 GLU A C 1
ATOM 884 O O . GLU A 1 107 ? -19.884 21.731 7.609 1.00 63.34 107 GLU A O 1
ATOM 889 N N . THR A 1 108 ? -20.078 19.570 7.087 1.00 69.00 108 THR A N 1
ATOM 890 C CA . THR A 1 108 ? -21.471 19.460 7.518 1.00 69.00 108 THR A CA 1
ATOM 891 C C . THR A 1 108 ? -21.524 19.053 8.998 1.00 69.00 108 THR A C 1
ATOM 893 O O . THR A 1 108 ? -20.616 18.368 9.476 1.00 69.00 108 THR A O 1
ATOM 896 N N . PRO A 1 109 ? -22.592 19.397 9.744 1.00 70.81 109 PRO A N 1
ATOM 897 C CA . PRO A 1 109 ? -22.736 19.001 11.150 1.00 70.81 109 PRO A CA 1
ATOM 898 C C . PRO A 1 109 ? -22.605 17.487 11.383 1.00 70.81 109 PRO A C 1
ATOM 900 O O . PRO A 1 109 ? -22.011 17.062 12.367 1.00 70.81 109 PRO A O 1
ATOM 903 N N . LYS A 1 110 ? -23.078 16.670 10.430 1.00 69.19 110 LYS A N 1
ATOM 904 C CA . LYS A 1 110 ? -22.939 15.205 10.467 1.00 69.19 110 LYS A CA 1
ATOM 905 C C . LYS A 1 110 ? -21.488 14.740 10.318 1.00 69.19 110 LYS A C 1
ATOM 907 O O . LYS A 1 110 ? -21.082 13.787 10.971 1.00 69.19 110 LYS A O 1
ATOM 912 N N . VAL A 1 111 ? -20.706 15.414 9.473 1.00 69.81 111 VAL A N 1
ATOM 913 C CA . VAL A 1 111 ? -19.279 15.113 9.273 1.00 69.81 111 VAL A CA 1
ATOM 914 C C . VAL A 1 111 ? -18.471 15.474 10.522 1.00 69.81 111 VAL A C 1
ATOM 916 O O . VAL A 1 111 ? -17.537 14.757 10.872 1.00 69.81 111 VAL A O 1
ATOM 919 N N . LEU A 1 112 ? -18.837 16.552 11.220 1.00 72.50 112 LEU A N 1
ATOM 920 C CA . LEU A 1 112 ? -18.191 16.935 12.475 1.00 72.50 112 LEU A CA 1
ATOM 921 C C . LEU A 1 112 ? -18.471 15.916 13.593 1.00 72.50 112 LEU A C 1
ATOM 923 O O . LEU A 1 112 ? -17.531 15.467 14.244 1.00 72.50 112 LEU A O 1
ATOM 927 N N . GLU A 1 113 ? -19.727 15.482 13.740 1.00 74.19 113 GLU A N 1
ATOM 928 C CA . GLU A 1 113 ? -20.119 14.441 14.704 1.00 74.19 113 GLU A CA 1
ATOM 929 C C . GLU A 1 113 ? -19.427 13.098 14.409 1.00 74.19 113 GLU A C 1
ATOM 931 O O . GLU A 1 113 ? -18.957 12.407 15.314 1.00 74.19 113 GLU A O 1
ATOM 936 N N . LEU A 1 114 ? -19.290 12.743 13.127 1.00 73.38 114 LEU A N 1
ATOM 937 C CA . LEU A 1 114 ? -18.560 11.549 12.709 1.00 73.38 114 LEU A CA 1
ATOM 938 C C . LEU A 1 114 ? -17.061 11.641 13.049 1.00 73.38 114 LEU A C 1
ATOM 940 O O . LEU A 1 114 ? -16.487 10.661 13.522 1.00 73.38 114 LEU A O 1
ATOM 944 N N . LYS A 1 115 ? -16.424 12.804 12.837 1.00 75.19 115 LYS A N 1
ATOM 945 C CA . LYS A 1 115 ? -15.009 13.033 13.190 1.00 75.19 115 LYS A CA 1
ATOM 946 C C . LYS A 1 115 ? -14.767 12.885 14.693 1.00 75.19 115 LYS A C 1
ATOM 948 O O . LYS A 1 115 ? -13.747 12.318 15.075 1.00 75.19 115 LYS A O 1
ATOM 953 N N . GLU A 1 116 ? -15.680 13.383 15.521 1.00 79.38 116 GLU A N 1
ATOM 954 C CA . GLU A 1 116 ? -15.591 13.288 16.982 1.00 79.38 116 GLU A CA 1
ATOM 955 C C . GLU A 1 116 ? -15.693 11.831 17.453 1.00 79.38 116 GLU A C 1
ATOM 957 O O . GLU A 1 116 ? -14.790 11.338 18.129 1.00 79.38 116 GLU A O 1
ATOM 962 N N . LYS A 1 117 ? -16.701 11.085 16.981 1.00 75.50 117 LYS A N 1
ATOM 963 C CA . LYS A 1 117 ? -16.861 9.653 17.301 1.00 75.50 117 LYS A CA 1
ATOM 964 C C . LYS A 1 117 ? -15.692 8.797 16.811 1.00 75.50 117 LYS A C 1
ATOM 966 O O . LYS A 1 117 ? -15.310 7.825 17.466 1.00 75.50 117 LYS A O 1
ATOM 971 N N . LEU A 1 118 ? -15.114 9.148 15.661 1.00 75.06 118 LEU A N 1
ATOM 972 C CA . LEU A 1 118 ? -13.923 8.483 15.138 1.00 75.06 118 LEU A CA 1
ATOM 973 C C . LEU A 1 118 ? -12.707 8.723 16.044 1.00 75.06 118 LEU A C 1
ATOM 975 O O . LEU A 1 118 ? -11.904 7.811 16.229 1.00 75.06 118 LEU A O 1
ATOM 979 N N . GLU A 1 119 ? -12.583 9.917 16.628 1.00 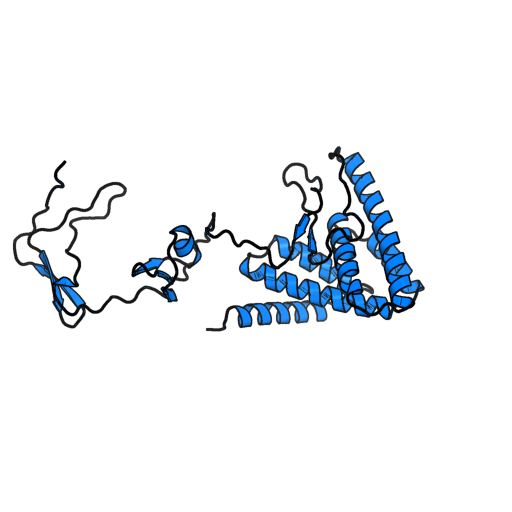79.69 119 GLU A N 1
ATOM 980 C CA . GLU A 1 119 ? -11.515 10.239 17.577 1.00 79.69 119 GLU A CA 1
ATOM 981 C C . GLU A 1 119 ? -11.670 9.486 18.899 1.00 79.69 119 GLU A C 1
ATOM 983 O O . GLU A 1 119 ? -10.697 8.927 19.403 1.00 79.69 119 GLU A O 1
ATOM 988 N N . GLU A 1 120 ? -12.892 9.379 19.421 1.00 78.50 120 GLU A N 1
ATOM 989 C CA . GLU A 1 120 ? -13.163 8.564 20.609 1.00 78.50 120 GLU A CA 1
ATOM 990 C C . GLU A 1 120 ? -12.773 7.096 20.395 1.00 78.50 120 GLU A C 1
ATOM 992 O O . GLU A 1 120 ? -12.099 6.496 21.232 1.00 78.50 120 GLU A O 1
ATOM 997 N N . GLY A 1 121 ? -13.154 6.515 19.250 1.00 75.94 121 GLY A N 1
ATOM 998 C CA . GLY A 1 121 ? -12.793 5.137 18.911 1.00 75.94 121 GLY A CA 1
ATOM 999 C C . GLY A 1 121 ? -11.278 4.923 18.799 1.00 75.94 121 GLY A C 1
ATOM 1000 O O . GLY A 1 121 ? -10.779 3.848 19.135 1.00 75.94 121 GLY A O 1
ATOM 1001 N N . LYS A 1 122 ? -10.525 5.944 18.370 1.00 81.06 122 LYS A N 1
ATOM 1002 C CA . LYS A 1 122 ? -9.056 5.895 18.310 1.00 81.06 122 LYS A CA 1
ATOM 1003 C C . LYS A 1 122 ? -8.421 5.871 19.691 1.00 81.06 122 LYS A C 1
ATOM 1005 O O . LYS A 1 122 ? -7.537 5.046 19.912 1.00 81.06 122 LYS A O 1
ATOM 1010 N N . ILE A 1 123 ? -8.877 6.728 20.607 1.00 81.94 123 ILE A N 1
ATOM 1011 C CA . ILE A 1 123 ? -8.357 6.787 21.983 1.00 81.94 123 ILE A CA 1
ATOM 1012 C C . ILE A 1 123 ? -8.473 5.408 22.644 1.00 81.94 123 ILE A C 1
ATOM 1014 O O . ILE A 1 123 ? -7.497 4.889 23.180 1.00 81.94 123 ILE A O 1
ATOM 1018 N N . GLU A 1 124 ? -9.621 4.747 22.505 1.00 78.31 124 GLU A N 1
ATOM 1019 C CA . GLU A 1 124 ? -9.842 3.411 23.073 1.00 78.31 124 GLU A CA 1
ATOM 1020 C C . GLU A 1 124 ? -8.948 2.320 22.450 1.00 78.31 124 GLU A C 1
ATOM 1022 O O . GLU A 1 124 ? -8.551 1.362 23.124 1.00 78.31 124 GLU A O 1
ATOM 1027 N N . ILE A 1 125 ? -8.625 2.426 21.156 1.00 81.12 125 ILE A N 1
ATOM 1028 C CA . ILE A 1 125 ? -7.683 1.512 20.492 1.00 81.12 125 ILE A CA 1
ATOM 1029 C C . ILE A 1 125 ? -6.259 1.749 20.996 1.00 81.12 125 ILE A C 1
ATOM 1031 O O . ILE A 1 125 ? -5.556 0.774 21.267 1.00 81.12 125 ILE A O 1
ATOM 1035 N N . ILE A 1 126 ? -5.854 3.010 21.165 1.00 83.06 126 ILE 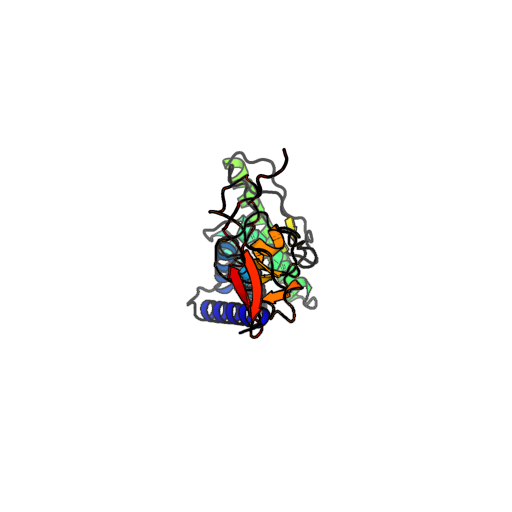A N 1
ATOM 1036 C CA . ILE A 1 126 ? -4.543 3.384 21.706 1.00 83.06 126 ILE A CA 1
ATOM 1037 C C . ILE A 1 126 ? -4.376 2.816 23.117 1.00 83.06 126 ILE A C 1
ATOM 1039 O O . ILE A 1 126 ? -3.401 2.111 23.361 1.00 83.06 126 ILE A O 1
ATOM 1043 N N . GLU A 1 127 ? -5.364 2.974 24.001 1.00 84.25 127 GLU A N 1
ATOM 1044 C CA . GLU A 1 127 ? -5.311 2.385 25.347 1.00 84.25 127 GLU A CA 1
ATOM 1045 C C . GLU A 1 127 ? -5.142 0.854 25.320 1.00 84.25 127 GLU A C 1
ATOM 1047 O O . GLU A 1 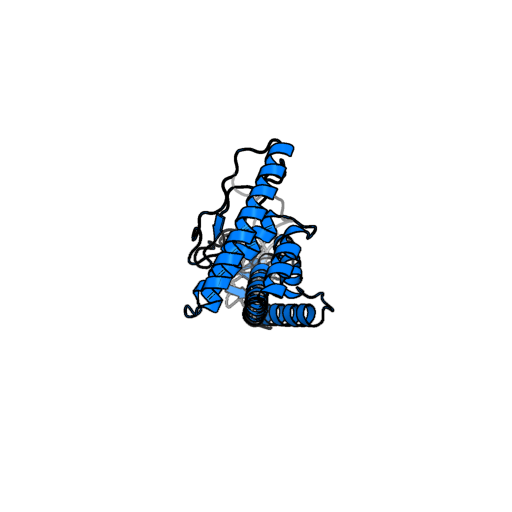127 ? -4.462 0.261 26.163 1.00 84.25 127 GLU A O 1
ATOM 1052 N N . LYS A 1 128 ? -5.777 0.169 24.358 1.00 82.12 128 LYS A N 1
ATOM 1053 C CA . LYS A 1 128 ? -5.631 -1.287 24.179 1.00 82.12 128 LYS A CA 1
ATOM 1054 C C . LYS A 1 128 ? -4.239 -1.664 23.670 1.00 82.12 128 LYS A C 1
ATOM 1056 O O . LYS A 1 128 ? -3.739 -2.721 24.059 1.00 82.12 128 LYS A O 1
ATOM 1061 N N . ILE A 1 129 ? -3.635 -0.838 22.815 1.00 80.31 129 ILE A N 1
ATOM 1062 C CA . ILE A 1 129 ? -2.252 -1.002 22.353 1.00 80.31 129 ILE A CA 1
ATOM 1063 C C . ILE A 1 129 ? -1.305 -0.814 23.538 1.00 80.31 129 ILE A C 1
ATOM 1065 O O . ILE A 1 129 ? -0.539 -1.724 23.827 1.00 80.31 129 ILE A O 1
ATOM 1069 N N . GLU A 1 130 ? -1.424 0.276 24.295 1.00 82.12 130 GLU A N 1
ATOM 1070 C CA . GLU A 1 130 ? -0.591 0.558 25.473 1.00 82.12 130 GLU A CA 1
ATOM 1071 C C . GLU A 1 130 ? -0.646 -0.578 26.507 1.00 82.12 130 GLU A C 1
ATOM 1073 O O . GLU A 1 130 ? 0.391 -1.095 26.918 1.00 82.12 130 GLU A O 1
ATOM 1078 N N . LYS A 1 131 ? -1.846 -1.084 26.830 1.00 83.25 131 LYS A N 1
ATOM 1079 C CA . LYS A 1 131 ? -2.019 -2.260 27.711 1.00 83.25 131 LYS A CA 1
ATOM 1080 C C . LYS A 1 131 ? -1.378 -3.536 27.165 1.00 83.25 131 LYS A C 1
ATOM 1082 O O . LYS A 1 131 ? -1.039 -4.439 27.930 1.00 83.25 131 LYS A O 1
ATOM 1087 N N . LYS A 1 132 ? -1.294 -3.681 25.841 1.00 81.38 132 LYS A N 1
ATOM 1088 C CA . LYS A 1 132 ? -0.620 -4.815 25.197 1.00 81.38 132 LYS A CA 1
ATOM 1089 C C . LYS A 1 132 ? 0.898 -4.627 25.246 1.00 81.38 132 LYS A C 1
ATOM 1091 O O . LYS A 1 132 ? 1.594 -5.602 25.501 1.00 81.38 132 LYS A O 1
ATOM 1096 N N . LEU A 1 133 ? 1.389 -3.402 25.072 1.00 79.44 133 LEU A N 1
ATOM 1097 C CA . LEU A 1 133 ? 2.809 -3.057 25.155 1.00 79.44 133 LEU A CA 1
ATOM 1098 C C . LEU A 1 133 ? 3.376 -3.270 26.553 1.00 79.44 133 LEU A C 1
ATOM 1100 O O . LEU A 1 133 ? 4.441 -3.864 26.676 1.00 79.44 133 LEU A O 1
ATOM 1104 N N . GLU A 1 134 ? 2.623 -2.899 27.588 1.00 78.44 134 GLU A N 1
ATOM 1105 C CA . GLU A 1 134 ? 2.992 -3.154 28.985 1.00 78.44 134 GLU A CA 1
ATOM 1106 C C . GLU A 1 134 ? 3.175 -4.658 29.265 1.00 78.44 134 GLU A C 1
ATOM 1108 O O . GLU A 1 134 ? 4.060 -5.059 30.013 1.00 78.44 134 GLU A O 1
ATOM 1113 N N . LYS A 1 135 ? 2.383 -5.524 28.615 1.00 81.94 135 LYS A N 1
ATOM 1114 C CA . LYS A 1 135 ? 2.508 -6.989 28.743 1.00 81.94 135 LYS A CA 1
ATOM 1115 C C . LYS A 1 135 ? 3.669 -7.590 27.952 1.00 81.94 135 LYS A C 1
ATOM 1117 O O . LYS A 1 135 ? 4.081 -8.704 28.263 1.00 81.94 135 LYS A O 1
ATOM 1122 N N . LEU A 1 136 ? 4.113 -6.914 26.896 1.00 76.25 136 LEU A N 1
ATOM 1123 C CA . LEU A 1 136 ? 5.175 -7.360 25.989 1.00 76.25 136 LEU A CA 1
ATOM 1124 C C . LEU A 1 136 ? 6.545 -6.759 26.338 1.00 76.25 136 LEU A C 1
ATOM 1126 O O . LEU A 1 136 ? 7.515 -7.091 25.666 1.00 76.25 136 LEU A O 1
ATOM 1130 N N . ASP A 1 137 ? 6.616 -5.915 27.373 1.00 83.25 137 ASP A N 1
ATOM 1131 C CA . ASP A 1 137 ? 7.824 -5.194 27.802 1.00 83.25 137 ASP A CA 1
ATOM 1132 C C . ASP A 1 137 ? 8.461 -4.379 26.657 1.00 83.25 137 ASP A C 1
ATOM 1134 O O . ASP A 1 137 ? 9.677 -4.312 26.480 1.00 83.25 137 ASP A O 1
ATOM 1138 N N . CYS A 1 138 ? 7.604 -3.784 25.821 1.00 80.44 138 CYS A N 1
ATOM 1139 C CA . CYS A 1 138 ? 8.031 -2.942 24.707 1.00 80.44 138 CYS A CA 1
ATOM 1140 C C . CYS A 1 138 ? 8.483 -1.552 25.195 1.00 80.44 138 CYS A C 1
ATOM 1142 O O . CYS A 1 138 ? 7.962 -1.049 26.194 1.00 80.44 138 CYS A O 1
ATOM 1144 N N . PRO A 1 139 ? 9.396 -0.874 24.468 1.00 80.94 139 PRO A N 1
ATOM 1145 C CA . PRO A 1 139 ? 9.751 0.511 24.766 1.00 80.94 139 PRO A CA 1
ATOM 1146 C C . PRO A 1 139 ? 8.530 1.433 24.659 1.00 80.94 139 PRO A C 1
ATOM 1148 O O . PRO A 1 139 ? 7.564 1.127 23.955 1.00 80.94 139 PRO A O 1
ATOM 1151 N N . LEU A 1 140 ? 8.591 2.585 25.339 1.00 80.75 140 LEU A N 1
ATOM 1152 C CA . LEU A 1 140 ? 7.526 3.588 25.311 1.00 80.75 140 LEU A CA 1
ATOM 1153 C C . LEU A 1 140 ? 7.208 3.982 23.860 1.00 80.75 140 LEU A C 1
ATOM 1155 O O . LEU A 1 140 ? 8.019 4.617 23.185 1.00 80.75 140 LEU A O 1
ATOM 1159 N N . TRP A 1 141 ? 6.018 3.606 23.399 1.00 84.00 141 TRP A N 1
ATOM 1160 C CA . TRP A 1 141 ? 5.520 3.922 22.067 1.00 84.00 141 TRP A CA 1
ATOM 1161 C C . TRP A 1 141 ? 4.617 5.152 22.125 1.00 84.00 141 TRP A C 1
ATOM 1163 O O . TRP A 1 141 ? 3.809 5.289 23.042 1.00 84.00 141 TRP A O 1
ATOM 1173 N N . VAL A 1 142 ? 4.751 6.043 21.141 1.00 84.38 142 VAL A N 1
ATOM 1174 C CA . VAL A 1 142 ? 3.971 7.283 21.069 1.00 84.38 142 VAL A CA 1
ATOM 1175 C C . VAL A 1 142 ? 3.018 7.205 19.872 1.00 84.38 142 VAL A C 1
ATOM 1177 O O . VAL A 1 142 ? 3.492 7.033 18.744 1.00 84.38 142 VAL A O 1
ATOM 1180 N N . PRO A 1 143 ? 1.694 7.341 20.081 1.00 83.50 143 PRO A N 1
ATOM 1181 C CA . PRO A 1 143 ? 0.726 7.350 18.991 1.00 83.50 143 PRO A CA 1
ATOM 1182 C C . PRO A 1 143 ? 0.873 8.594 18.101 1.00 83.50 143 PRO A C 1
ATOM 1184 O O . PRO A 1 143 ? 1.399 9.623 18.539 1.00 83.50 143 PRO A O 1
ATOM 1187 N N . PRO A 1 144 ? 0.387 8.540 16.847 1.00 83.56 144 PRO A N 1
ATOM 1188 C CA . PRO A 1 144 ? 0.422 9.694 15.960 1.00 83.56 144 PRO A CA 1
ATOM 1189 C C . PRO A 1 144 ? -0.428 10.835 16.536 1.00 83.56 144 PRO A C 1
ATOM 1191 O O . PRO A 1 144 ? -1.584 10.645 16.910 1.00 83.56 144 PRO A O 1
ATOM 1194 N N . ALA A 1 145 ? 0.143 12.039 16.590 1.00 82.81 145 ALA A N 1
ATOM 1195 C CA . ALA A 1 145 ? -0.584 13.226 17.031 1.00 82.81 145 ALA A CA 1
ATOM 1196 C C . ALA A 1 145 ? -1.749 13.566 16.072 1.00 82.81 145 ALA A C 1
ATOM 1198 O O . ALA A 1 145 ? -1.676 13.271 14.873 1.00 82.81 145 ALA A O 1
ATOM 1199 N N . PRO A 1 146 ? -2.809 14.256 16.533 1.00 76.25 146 PRO A N 1
ATOM 1200 C CA . PRO A 1 146 ? -3.888 14.688 15.654 1.00 76.25 146 PRO A CA 1
ATOM 1201 C C . PRO A 1 146 ? -3.367 15.533 14.483 1.00 76.25 146 PRO A C 1
ATOM 1203 O O . PRO A 1 146 ? -2.778 16.595 14.668 1.00 76.25 146 PRO A O 1
ATOM 1206 N N . GLY A 1 147 ? -3.594 15.065 13.252 1.00 76.25 147 GLY A N 1
ATOM 1207 C CA . GLY A 1 147 ? -3.088 15.746 12.056 1.00 76.25 147 GLY A CA 1
ATOM 1208 C C . GLY A 1 147 ? -1.590 15.557 11.798 1.00 76.25 147 GLY A C 1
ATOM 1209 O O . GLY A 1 147 ? -1.027 16.346 11.042 1.00 76.25 147 GLY A O 1
ATOM 1210 N N . PHE A 1 148 ? -0.980 14.518 12.380 1.00 83.88 148 PHE A N 1
ATOM 1211 C CA . PHE A 1 148 ? 0.411 14.111 12.164 1.00 83.88 148 PHE A CA 1
ATOM 1212 C C . PHE A 1 148 ? 0.789 14.016 10.681 1.00 83.88 148 PHE A C 1
ATOM 1214 O O . PHE A 1 148 ? 1.841 14.505 10.285 1.00 83.88 148 PHE A O 1
ATOM 1221 N N . CYS A 1 149 ? -0.091 13.450 9.851 1.00 84.00 149 CYS A N 1
ATOM 1222 C CA . CYS A 1 149 ? 0.121 13.321 8.414 1.00 84.00 149 CYS A CA 1
ATOM 1223 C C . CYS A 1 149 ? -1.013 14.033 7.666 1.00 84.00 149 CYS A C 1
ATOM 1225 O O . CYS A 1 149 ? -2.168 13.606 7.715 1.00 84.00 149 CYS A O 1
ATOM 1227 N N . LYS A 1 150 ? -0.702 15.184 7.054 1.00 79.00 150 LYS A N 1
ATOM 1228 C CA . LYS A 1 150 ? -1.694 16.041 6.376 1.00 79.00 150 LYS A CA 1
ATOM 1229 C C . LYS A 1 150 ? -1.908 15.664 4.911 1.00 79.00 150 LYS A C 1
ATOM 1231 O O . LYS A 1 150 ? -3.044 15.681 4.458 1.00 79.00 150 LYS A O 1
ATOM 1236 N N . GLU A 1 151 ? -0.827 15.336 4.210 1.00 75.56 151 GLU A N 1
ATOM 1237 C CA . GLU A 1 151 ? -0.789 15.112 2.752 1.00 75.56 151 GLU A CA 1
ATOM 1238 C C . GLU A 1 151 ? -0.246 13.717 2.397 1.00 75.56 151 GLU A C 1
ATOM 1240 O O . GLU A 1 151 ? 0.174 13.452 1.274 1.00 75.56 151 GLU A O 1
ATOM 1245 N N . GLY A 1 152 ? -0.226 12.811 3.372 1.00 78.50 152 GLY A N 1
ATOM 1246 C CA . GLY A 1 152 ? 0.324 11.474 3.213 1.00 78.50 152 GLY A CA 1
ATOM 1247 C C . GLY A 1 152 ? -0.458 10.439 4.002 1.00 78.50 152 GLY A C 1
ATOM 1248 O O . GLY A 1 152 ? -1.538 10.708 4.533 1.00 78.50 152 GLY A O 1
ATOM 1249 N N . ARG A 1 153 ? 0.120 9.247 4.101 1.00 79.81 153 ARG A N 1
ATOM 1250 C CA . ARG A 1 153 ? -0.463 8.118 4.824 1.00 79.81 153 ARG A CA 1
ATOM 1251 C C . ARG A 1 153 ? 0.349 7.823 6.072 1.00 79.81 153 ARG A C 1
ATOM 1253 O O . ARG A 1 153 ? 1.579 7.823 6.027 1.00 79.81 153 ARG A O 1
ATOM 1260 N N . VAL A 1 154 ? -0.343 7.562 7.174 1.00 85.31 154 VAL A N 1
ATOM 1261 C CA . VAL A 1 154 ? 0.300 7.062 8.392 1.00 85.31 154 VAL A CA 1
ATOM 1262 C C . VAL A 1 154 ? 0.565 5.574 8.199 1.00 85.31 154 VAL A C 1
ATOM 1264 O O . VAL A 1 154 ? -0.320 4.876 7.716 1.00 85.31 154 VAL A O 1
ATOM 1267 N N . ILE A 1 155 ? 1.757 5.102 8.562 1.00 83.94 155 ILE A N 1
ATOM 1268 C CA . ILE A 1 155 ? 2.115 3.679 8.605 1.00 83.94 155 ILE A CA 1
ATOM 1269 C C . ILE A 1 155 ? 2.718 3.365 9.972 1.00 83.94 155 ILE A C 1
ATOM 1271 O O . ILE A 1 155 ? 3.571 4.111 10.463 1.00 83.94 155 ILE A O 1
ATOM 1275 N N . ILE A 1 156 ? 2.277 2.261 10.579 1.00 86.44 156 ILE A N 1
ATOM 1276 C CA . ILE A 1 156 ? 2.817 1.745 11.842 1.00 86.44 156 ILE A CA 1
ATOM 1277 C C . ILE A 1 156 ? 3.373 0.343 11.582 1.00 86.44 156 ILE A C 1
ATOM 1279 O O . ILE A 1 156 ? 2.628 -0.628 11.487 1.00 86.44 156 ILE A O 1
ATOM 1283 N N . GLU A 1 157 ? 4.693 0.245 11.457 1.00 84.06 157 GLU A N 1
ATOM 1284 C CA . GLU A 1 157 ? 5.395 -1.028 11.266 1.00 84.06 157 GLU A CA 1
ATOM 1285 C C . GLU A 1 157 ? 5.656 -1.713 12.613 1.00 84.06 157 GLU A C 1
ATOM 1287 O O . GLU A 1 157 ? 5.641 -1.075 13.668 1.00 84.06 157 GLU A O 1
ATOM 1292 N N . ARG A 1 158 ? 5.937 -3.017 12.585 1.00 81.94 158 ARG A N 1
ATOM 1293 C CA . ARG A 1 158 ? 6.455 -3.753 13.742 1.00 81.94 158 ARG A CA 1
ATOM 1294 C C . ARG A 1 158 ? 7.923 -4.071 13.532 1.00 81.94 158 ARG A C 1
ATOM 1296 O O . ARG A 1 158 ? 8.354 -4.373 12.421 1.00 81.94 158 ARG A O 1
ATOM 1303 N N . ASP A 1 159 ? 8.664 -4.047 14.623 1.00 80.44 159 ASP A N 1
ATOM 1304 C CA . ASP A 1 159 ? 10.011 -4.577 14.669 1.00 80.44 159 ASP A CA 1
ATOM 1305 C C . ASP A 1 159 ? 9.961 -6.106 14.451 1.00 80.44 159 ASP A C 1
ATOM 1307 O O . ASP A 1 159 ? 9.204 -6.798 15.142 1.00 80.44 159 ASP A O 1
ATOM 1311 N N . PRO A 1 160 ? 10.711 -6.653 13.480 1.00 79.00 160 PRO A N 1
ATOM 1312 C CA . PRO A 1 160 ? 10.648 -8.071 13.139 1.00 79.00 160 PRO A CA 1
ATOM 1313 C C . PRO A 1 160 ? 11.261 -8.995 14.203 1.00 79.00 160 PRO A C 1
ATOM 1315 O O . PRO A 1 160 ? 10.947 -10.184 14.207 1.00 79.00 160 PRO A O 1
ATOM 1318 N N . GLU A 1 161 ? 12.116 -8.485 15.093 1.00 81.75 161 GLU A N 1
ATOM 1319 C CA . GLU A 1 161 ? 12.766 -9.272 16.146 1.00 81.75 161 GLU A CA 1
ATOM 1320 C C . GLU A 1 161 ? 11.952 -9.259 17.440 1.00 81.75 161 GLU A C 1
ATOM 1322 O O . GLU A 1 161 ? 11.734 -10.300 18.061 1.00 81.75 161 GLU A O 1
ATOM 1327 N N . THR A 1 162 ? 11.477 -8.081 17.842 1.00 81.56 162 THR A N 1
ATOM 1328 C CA . THR A 1 162 ? 10.773 -7.887 19.120 1.00 81.56 162 THR A CA 1
ATOM 1329 C C . THR A 1 162 ? 9.253 -7.954 18.980 1.00 81.56 162 THR A C 1
ATOM 1331 O O . THR A 1 162 ? 8.542 -8.153 19.964 1.00 81.56 162 THR A O 1
ATOM 1334 N N . GLY A 1 163 ? 8.721 -7.781 17.766 1.00 79.75 163 GLY A N 1
ATOM 1335 C CA . GLY A 1 163 ? 7.285 -7.681 17.510 1.00 79.75 163 GLY A CA 1
ATOM 1336 C C . GLY A 1 163 ? 6.643 -6.396 18.045 1.00 79.75 163 GLY A C 1
ATOM 1337 O O . GLY A 1 163 ? 5.423 -6.232 17.913 1.00 79.75 163 GLY A O 1
ATOM 1338 N N . CYS A 1 164 ? 7.430 -5.494 18.642 1.00 84.56 164 CYS A N 1
ATOM 1339 C CA . CYS A 1 164 ? 6.969 -4.213 19.160 1.00 84.56 164 CYS A CA 1
ATOM 1340 C C . CYS A 1 164 ? 6.641 -3.250 18.008 1.00 84.56 164 CYS A C 1
ATOM 1342 O O . CYS A 1 164 ? 7.320 -3.262 16.981 1.00 84.56 164 CYS A O 1
ATOM 1344 N N . PRO A 1 165 ? 5.604 -2.410 18.139 1.00 83.31 165 PRO A N 1
ATOM 1345 C CA . PRO A 1 165 ? 5.307 -1.389 17.151 1.00 83.31 165 PRO A CA 1
ATOM 1346 C C . PRO A 1 165 ? 6.410 -0.330 17.140 1.00 83.31 165 PRO A C 1
ATOM 1348 O O . PRO A 1 165 ? 6.863 0.146 18.182 1.00 83.31 165 PRO A O 1
ATOM 1351 N N . LEU A 1 166 ? 6.820 0.054 15.940 1.00 86.38 166 LEU A N 1
ATOM 1352 C CA . LEU A 1 166 ? 7.742 1.151 15.701 1.00 86.38 166 LEU A CA 1
ATOM 1353 C C . LEU A 1 166 ? 6.988 2.491 15.719 1.00 86.38 166 LEU A C 1
ATOM 1355 O O . LEU A 1 166 ? 5.762 2.521 15.545 1.00 86.38 166 LEU A O 1
ATOM 1359 N N . PRO A 1 167 ? 7.690 3.620 15.926 1.00 86.31 167 PRO A N 1
ATOM 1360 C CA . PRO A 1 167 ? 7.079 4.940 15.835 1.00 86.31 167 PRO A CA 1
ATOM 1361 C C . PRO A 1 167 ? 6.359 5.147 14.488 1.00 86.31 167 PRO A C 1
ATOM 1363 O O . PRO A 1 167 ? 6.893 4.737 13.451 1.00 86.31 167 PRO A O 1
ATOM 1366 N N . PRO A 1 168 ? 5.170 5.781 14.480 1.00 88.69 168 PRO A N 1
ATOM 1367 C CA . PRO A 1 168 ? 4.405 6.014 13.258 1.00 88.69 168 PRO A CA 1
ATOM 1368 C C . PRO A 1 168 ? 5.204 6.856 12.255 1.00 88.69 168 PRO A C 1
ATOM 1370 O O . PRO A 1 168 ? 5.805 7.869 12.616 1.00 88.69 168 PRO A O 1
ATOM 1373 N N . LYS A 1 169 ? 5.170 6.465 10.979 1.00 89.69 169 LYS A N 1
ATOM 1374 C CA . LYS A 1 169 ? 5.787 7.197 9.863 1.00 89.69 169 LYS A CA 1
ATOM 1375 C C . LYS A 1 169 ? 4.703 7.832 8.997 1.00 89.69 169 LYS A C 1
ATOM 1377 O O . LYS A 1 169 ? 3.672 7.216 8.745 1.00 89.69 169 LYS A O 1
ATOM 1382 N N . CYS A 1 170 ? 4.933 9.059 8.537 1.00 87.56 170 CYS A N 1
ATOM 1383 C CA . CYS A 1 170 ? 4.104 9.707 7.520 1.00 87.56 170 CYS A CA 1
ATOM 1384 C C . CYS A 1 170 ? 4.793 9.526 6.166 1.00 87.56 170 CYS A C 1
ATOM 1386 O O . CYS A 1 170 ? 5.903 10.018 5.984 1.00 87.56 170 CYS A O 1
ATOM 1388 N N . ILE A 1 171 ? 4.165 8.799 5.240 1.00 83.19 171 ILE A N 1
ATOM 1389 C CA . ILE A 1 171 ? 4.673 8.619 3.875 1.00 83.19 171 ILE A CA 1
ATOM 1390 C C . ILE A 1 171 ? 3.890 9.531 2.938 1.00 83.19 171 ILE A C 1
ATOM 1392 O O . ILE A 1 171 ? 2.680 9.358 2.764 1.00 83.19 171 ILE A O 1
ATOM 1396 N N . ILE A 1 172 ? 4.586 10.485 2.324 1.00 80.88 172 ILE A N 1
ATOM 1397 C CA . ILE A 1 172 ? 4.021 11.385 1.319 1.00 80.88 172 ILE A CA 1
ATOM 1398 C C . ILE A 1 172 ? 4.242 10.749 -0.068 1.00 80.88 172 ILE A C 1
ATOM 1400 O O . ILE A 1 172 ? 5.376 10.396 -0.395 1.00 80.88 172 ILE A O 1
ATOM 1404 N N . PRO A 1 173 ? 3.200 10.574 -0.906 1.00 64.94 173 PRO A N 1
ATOM 1405 C CA . PRO A 1 173 ? 3.313 9.885 -2.198 1.00 64.94 173 PRO A CA 1
ATOM 1406 C C . PRO A 1 173 ? 4.343 10.486 -3.165 1.00 64.94 173 PRO A C 1
ATOM 1408 O O . PRO A 1 173 ? 4.869 9.770 -4.012 1.00 64.94 173 PRO A O 1
ATOM 1411 N N . SER A 1 174 ? 4.636 11.784 -3.047 1.00 61.41 174 SER A N 1
ATOM 1412 C CA . SER A 1 174 ? 5.593 12.497 -3.899 1.00 61.41 174 SER A CA 1
ATOM 1413 C C . SER A 1 174 ? 7.063 12.320 -3.498 1.00 61.41 174 SER A C 1
ATOM 1415 O O . SER A 1 174 ? 7.927 12.750 -4.252 1.00 61.41 174 SER A O 1
ATOM 1417 N N . GLU A 1 175 ? 7.357 11.703 -2.348 1.00 53.94 175 GLU A N 1
ATOM 1418 C CA . GLU A 1 175 ? 8.721 11.523 -1.814 1.00 53.94 175 GLU A CA 1
ATOM 1419 C C . GLU A 1 175 ? 9.181 10.060 -1.806 1.00 53.94 175 GLU A C 1
ATOM 1421 O O . GLU A 1 175 ? 10.155 9.714 -1.141 1.00 53.94 175 GLU A O 1
ATOM 1426 N N . VAL A 1 176 ? 8.514 9.168 -2.548 1.00 51.25 176 VAL A N 1
ATOM 1427 C CA . VAL A 1 176 ? 9.082 7.835 -2.782 1.00 51.25 176 VAL A CA 1
ATOM 1428 C C . VAL A 1 176 ? 10.277 8.003 -3.719 1.00 51.25 176 VAL A C 1
ATOM 1430 O O . VAL A 1 176 ? 10.154 7.879 -4.937 1.00 51.25 176 VAL A O 1
ATOM 1433 N N . GLU A 1 177 ? 11.439 8.302 -3.143 1.00 51.25 177 GLU A N 1
ATOM 1434 C CA . GLU A 1 177 ? 12.727 8.047 -3.765 1.00 51.25 177 GLU A CA 1
ATOM 1435 C C . GLU A 1 177 ? 12.779 6.543 -4.023 1.00 51.25 177 GLU A C 1
ATOM 1437 O O . GLU A 1 177 ? 13.111 5.738 -3.154 1.00 51.25 177 GLU A O 1
ATOM 1442 N N . ILE A 1 178 ? 12.364 6.138 -5.225 1.00 55.00 178 ILE A N 1
ATOM 1443 C CA . ILE A 1 178 ? 12.737 4.835 -5.758 1.00 55.00 178 ILE A CA 1
ATOM 1444 C C . ILE A 1 178 ? 14.262 4.864 -5.701 1.00 55.00 178 ILE A C 1
ATOM 1446 O O . ILE A 1 178 ? 14.835 5.726 -6.375 1.00 55.00 178 ILE A O 1
ATOM 1450 N N . PRO A 1 179 ? 14.925 4.017 -4.891 1.00 52.50 179 PRO A N 1
ATOM 1451 C CA . PRO A 1 179 ? 16.371 4.063 -4.801 1.00 52.50 179 PRO A CA 1
ATOM 1452 C C . PRO A 1 179 ? 16.907 3.968 -6.228 1.00 52.50 179 PRO A C 1
ATOM 1454 O O . PRO A 1 179 ? 16.570 3.028 -6.954 1.00 52.50 179 PRO A O 1
ATOM 1457 N N . GLU A 1 180 ? 17.689 4.971 -6.652 1.00 58.75 180 GLU A N 1
ATOM 1458 C CA . GLU A 1 180 ? 18.199 5.069 -8.032 1.00 58.75 180 GLU A CA 1
ATOM 1459 C C . GLU A 1 180 ? 18.925 3.781 -8.454 1.00 58.75 180 GLU A C 1
ATOM 1461 O O . GLU A 1 180 ? 19.035 3.460 -9.639 1.00 58.75 180 GLU A O 1
ATOM 1466 N N . LYS A 1 181 ? 19.363 2.999 -7.460 1.00 64.19 181 LYS A N 1
ATOM 1467 C CA . LYS A 1 181 ? 19.963 1.688 -7.608 1.00 64.19 181 LYS A CA 1
ATOM 1468 C C . LYS A 1 181 ? 19.229 0.630 -6.765 1.00 64.19 181 LYS A C 1
ATOM 1470 O O . LYS A 1 181 ? 19.245 0.725 -5.540 1.00 64.19 181 LYS A O 1
ATOM 1475 N N . PRO A 1 182 ? 18.646 -0.415 -7.378 1.00 69.00 182 PRO A N 1
ATOM 1476 C CA . PRO A 1 182 ? 18.083 -1.533 -6.627 1.00 69.00 182 PRO A CA 1
ATOM 1477 C C . PRO A 1 182 ? 19.191 -2.331 -5.917 1.00 69.00 182 PRO A C 1
ATOM 1479 O O . PRO A 1 182 ? 20.201 -2.672 -6.535 1.00 69.00 182 PRO A O 1
ATOM 1482 N N . GLU A 1 183 ? 19.000 -2.655 -4.632 1.00 72.44 183 GLU A N 1
ATOM 1483 C CA . GLU A 1 183 ? 19.929 -3.498 -3.853 1.00 72.44 183 GLU A CA 1
ATOM 1484 C C . GLU A 1 183 ? 19.778 -4.992 -4.175 1.00 72.44 183 GLU A C 1
ATOM 1486 O O . GLU A 1 183 ? 20.739 -5.758 -4.093 1.00 72.44 183 GLU A O 1
ATOM 1491 N N . VAL A 1 184 ? 18.576 -5.411 -4.582 1.00 80.06 184 VAL A N 1
ATOM 1492 C CA . VAL A 1 184 ? 18.245 -6.803 -4.900 1.00 80.06 184 VAL A CA 1
ATOM 1493 C C . VAL A 1 184 ? 17.414 -6.845 -6.178 1.00 80.06 184 VAL A C 1
ATOM 1495 O O . VAL A 1 184 ? 16.449 -6.100 -6.326 1.00 80.06 184 VAL A O 1
ATOM 1498 N N . CYS A 1 185 ? 17.771 -7.747 -7.095 1.00 85.38 185 CYS A N 1
ATOM 1499 C CA . CYS A 1 185 ? 17.031 -7.981 -8.331 1.00 85.38 185 CYS A CA 1
ATOM 1500 C C . CYS A 1 185 ? 16.507 -9.411 -8.397 1.00 85.38 185 CYS A C 1
ATOM 1502 O O . CYS A 1 185 ? 17.243 -10.372 -8.169 1.00 85.38 185 CYS A O 1
ATOM 1504 N N . ILE A 1 186 ? 15.238 -9.557 -8.778 1.00 84.44 186 ILE A N 1
ATOM 1505 C CA . ILE A 1 186 ? 14.663 -10.863 -9.103 1.00 84.44 186 ILE A CA 1
ATOM 1506 C C . ILE A 1 186 ? 15.295 -11.411 -10.389 1.00 84.44 186 ILE A C 1
ATOM 1508 O O . ILE A 1 186 ? 15.596 -10.666 -11.322 1.00 84.44 186 ILE A O 1
ATOM 1512 N N . THR A 1 187 ? 15.464 -12.729 -10.481 1.00 86.31 187 THR A N 1
ATOM 1513 C CA . THR A 1 187 ? 16.086 -13.410 -11.635 1.00 86.31 187 THR A CA 1
ATOM 1514 C C . THR A 1 187 ? 15.109 -13.687 -12.784 1.00 86.31 187 THR A C 1
ATOM 1516 O O . THR A 1 187 ? 15.352 -14.553 -13.624 1.00 86.31 187 THR A O 1
ATOM 1519 N N . LEU A 1 188 ? 14.000 -12.943 -12.848 1.00 87.12 188 LEU A N 1
ATOM 1520 C CA . LEU A 1 188 ? 13.018 -13.054 -13.923 1.00 87.12 188 LEU A CA 1
ATOM 1521 C C . LEU A 1 188 ? 13.647 -12.648 -15.263 1.00 87.12 188 LEU A C 1
ATOM 1523 O O . LEU A 1 188 ? 14.244 -11.577 -15.371 1.00 87.12 188 LEU A O 1
ATOM 1527 N N . TRP A 1 189 ? 13.486 -13.493 -16.280 1.00 86.25 189 TRP A N 1
ATOM 1528 C CA . TRP A 1 189 ? 13.977 -13.226 -17.628 1.00 86.25 189 TRP A CA 1
ATOM 1529 C C . TRP A 1 189 ? 12.979 -12.370 -18.420 1.00 86.25 189 TRP A C 1
ATOM 1531 O O . TRP A 1 189 ? 12.009 -12.889 -18.972 1.00 86.25 189 TRP A O 1
ATOM 1541 N N . ASP A 1 190 ? 13.237 -11.065 -18.481 1.00 90.81 190 ASP A N 1
ATOM 1542 C CA . ASP A 1 190 ? 12.497 -10.068 -19.267 1.00 90.81 190 ASP A CA 1
ATOM 1543 C C . ASP A 1 190 ? 13.504 -9.095 -19.912 1.00 90.81 190 ASP A C 1
ATOM 1545 O O . ASP A 1 190 ? 13.733 -8.000 -19.395 1.00 90.81 190 ASP A O 1
ATOM 1549 N N . PRO A 1 191 ? 14.216 -9.526 -20.971 1.00 92.50 191 PRO A N 1
ATOM 1550 C CA . PRO A 1 191 ? 15.463 -8.900 -21.386 1.00 92.50 191 PRO A CA 1
ATOM 1551 C C . PRO A 1 191 ? 15.273 -7.466 -21.880 1.00 92.50 191 PRO A C 1
ATOM 1553 O O . PRO A 1 191 ? 14.301 -7.159 -22.570 1.00 92.50 191 PRO A O 1
ATOM 1556 N N . VAL A 1 192 ? 16.258 -6.614 -21.600 1.00 94.19 192 VAL A N 1
ATOM 1557 C CA . VAL A 1 192 ? 16.300 -5.218 -22.060 1.00 94.19 192 VAL A CA 1
ATOM 1558 C C . VAL A 1 192 ? 17.645 -4.893 -22.699 1.00 94.19 192 VAL A C 1
ATOM 1560 O O . VAL A 1 192 ? 18.670 -5.460 -22.318 1.00 94.19 192 VAL A O 1
ATOM 1563 N N . CYS A 1 193 ? 17.647 -3.972 -23.659 1.00 93.62 193 CYS A N 1
ATOM 1564 C CA . CYS A 1 193 ? 18.859 -3.429 -24.245 1.00 93.62 193 CYS A CA 1
ATOM 1565 C C . CYS A 1 193 ? 19.234 -2.140 -23.518 1.00 93.62 193 CYS A C 1
ATOM 1567 O O . CYS A 1 193 ? 18.424 -1.215 -23.456 1.00 93.62 193 CYS A O 1
ATOM 1569 N N . GLY A 1 194 ? 20.436 -2.084 -22.947 1.00 91.62 194 GLY A N 1
ATOM 1570 C CA . GLY A 1 194 ? 20.988 -0.868 -22.357 1.00 91.62 194 GLY A CA 1
ATOM 1571 C C . GLY A 1 194 ? 21.488 0.105 -23.424 1.00 91.62 194 GLY A C 1
ATOM 1572 O O . GLY A 1 194 ? 21.839 -0.303 -24.532 1.00 91.62 194 GLY A O 1
ATOM 1573 N N . LYS A 1 195 ? 21.591 1.394 -23.082 1.00 87.00 195 LYS A N 1
ATOM 1574 C CA . LYS A 1 195 ? 22.233 2.411 -23.942 1.00 87.00 195 LYS A CA 1
ATOM 1575 C C . LYS A 1 195 ? 23.709 2.112 -24.231 1.00 87.00 195 LYS A C 1
ATOM 1577 O O . LYS A 1 195 ? 24.274 2.650 -25.179 1.00 87.00 195 LYS A O 1
ATOM 1582 N N . ASP A 1 196 ? 24.326 1.230 -23.447 1.00 85.00 196 ASP A N 1
ATOM 1583 C CA . ASP A 1 196 ? 25.668 0.694 -23.681 1.00 85.00 196 ASP A CA 1
ATOM 1584 C C . ASP A 1 196 ? 25.709 -0.430 -24.740 1.00 85.00 196 ASP A C 1
ATOM 1586 O O . ASP A 1 196 ? 26.776 -0.961 -25.049 1.00 85.00 196 ASP A O 1
ATOM 1590 N N . GLY A 1 197 ? 24.556 -0.799 -25.310 1.00 85.06 197 GLY A N 1
ATOM 1591 C CA . GLY A 1 197 ? 24.423 -1.851 -26.312 1.00 85.06 197 GLY A CA 1
ATOM 1592 C C . GLY A 1 197 ? 24.494 -3.270 -25.747 1.00 85.06 197 GLY A C 1
ATOM 1593 O O . GLY A 1 197 ? 24.597 -4.218 -26.530 1.00 85.06 197 GLY A O 1
ATOM 1594 N N . LYS A 1 198 ? 24.438 -3.451 -24.420 1.00 86.88 198 LYS A N 1
ATOM 1595 C CA . LYS A 1 198 ? 24.407 -4.776 -23.787 1.00 86.88 198 LYS A CA 1
ATOM 1596 C C . LYS A 1 198 ? 22.988 -5.199 -23.448 1.00 86.88 198 LYS A C 1
ATOM 1598 O O . LYS A 1 198 ? 22.137 -4.406 -23.057 1.00 86.88 198 LYS A O 1
ATOM 1603 N N . THR A 1 199 ? 22.743 -6.499 -23.585 1.00 90.69 199 THR A N 1
ATOM 1604 C CA . THR A 1 199 ? 21.486 -7.099 -23.140 1.00 90.69 199 THR A CA 1
ATOM 1605 C C . THR A 1 199 ? 21.574 -7.435 -21.659 1.00 90.69 199 THR A C 1
ATOM 1607 O O . THR A 1 199 ? 22.447 -8.201 -21.256 1.00 90.69 199 THR A O 1
ATOM 1610 N N . TYR A 1 200 ? 20.631 -6.927 -20.877 1.00 91.00 200 TYR A N 1
ATOM 1611 C CA . TYR A 1 200 ? 20.450 -7.257 -19.467 1.00 91.00 200 TYR A CA 1
ATOM 1612 C C . TYR A 1 200 ? 19.278 -8.223 -19.299 1.00 91.00 200 TYR A C 1
ATOM 1614 O O . TYR A 1 200 ? 18.310 -8.158 -20.056 1.00 91.00 200 TYR A O 1
ATOM 1622 N N . SER A 1 201 ? 19.353 -9.118 -18.306 1.00 89.50 201 SER A N 1
ATOM 1623 C CA . SER A 1 201 ? 18.315 -10.129 -18.039 1.00 89.50 201 SER A CA 1
ATOM 1624 C C . SER A 1 201 ? 16.947 -9.520 -17.729 1.00 89.50 201 SER A C 1
ATOM 1626 O O . SER A 1 201 ? 15.930 -10.117 -18.067 1.00 89.50 201 SER A O 1
ATOM 1628 N N . ASN A 1 202 ? 16.940 -8.350 -17.083 1.00 90.38 202 ASN A N 1
ATOM 1629 C CA . ASN A 1 202 ? 15.779 -7.491 -16.876 1.00 90.38 202 ASN A CA 1
ATOM 1630 C C . ASN A 1 202 ? 16.209 -6.050 -16.559 1.00 90.38 202 ASN A C 1
ATOM 1632 O O . ASN A 1 202 ? 17.398 -5.764 -16.392 1.00 90.38 202 ASN A O 1
ATOM 1636 N N . GLU A 1 203 ? 15.232 -5.145 -16.472 1.00 89.25 203 GLU A N 1
ATOM 1637 C CA . GLU A 1 203 ? 15.444 -3.723 -16.175 1.00 89.25 203 GLU A CA 1
ATOM 1638 C C . GLU A 1 203 ? 16.131 -3.487 -14.820 1.00 89.25 203 GLU A C 1
ATOM 1640 O O . GLU A 1 203 ? 16.956 -2.582 -14.702 1.00 89.25 203 GLU A O 1
ATOM 1645 N N . CYS A 1 204 ? 15.859 -4.325 -13.814 1.00 90.31 204 CYS A N 1
ATOM 1646 C CA . CYS A 1 204 ? 16.510 -4.216 -12.509 1.00 90.31 204 CYS A CA 1
ATOM 1647 C C . CYS A 1 204 ? 18.026 -4.415 -12.631 1.00 90.31 204 CYS A C 1
ATOM 1649 O O . CYS A 1 204 ? 18.794 -3.598 -12.127 1.00 90.31 204 CYS A O 1
ATOM 1651 N N . PHE A 1 205 ? 18.475 -5.439 -13.368 1.00 91.12 205 PHE A N 1
ATOM 1652 C CA . PHE A 1 205 ? 19.906 -5.669 -13.599 1.00 91.12 205 PHE A CA 1
ATOM 1653 C C . PHE A 1 205 ? 20.575 -4.553 -14.412 1.00 91.12 205 PHE A C 1
ATOM 1655 O O . PHE A 1 205 ? 21.749 -4.267 -14.178 1.00 91.12 205 PHE A O 1
ATOM 1662 N N . ALA A 1 206 ? 19.852 -3.905 -15.332 1.00 88.50 206 ALA A N 1
ATOM 1663 C CA . ALA A 1 206 ? 20.361 -2.734 -16.049 1.00 88.50 206 ALA A CA 1
ATOM 1664 C C . ALA A 1 206 ? 20.591 -1.549 -15.092 1.00 88.50 206 ALA A C 1
ATOM 1666 O O . ALA A 1 206 ? 21.683 -0.979 -15.065 1.00 88.50 206 ALA A O 1
ATOM 1667 N N . LYS A 1 207 ? 19.616 -1.256 -14.218 1.00 88.44 207 LYS A N 1
ATOM 1668 C CA . LYS A 1 207 ? 19.728 -0.210 -13.183 1.00 88.44 207 LYS A CA 1
ATOM 1669 C C . LYS A 1 207 ? 20.823 -0.508 -12.161 1.00 88.44 207 LYS A C 1
ATOM 1671 O O . LYS A 1 207 ? 21.595 0.379 -11.813 1.00 88.44 207 LYS A O 1
ATOM 1676 N N . LEU A 1 208 ? 20.957 -1.763 -11.730 1.00 87.38 208 LEU A N 1
ATOM 1677 C CA . LEU A 1 208 ? 22.028 -2.190 -10.823 1.00 87.38 208 LEU A CA 1
ATOM 1678 C C . LEU A 1 208 ? 23.419 -1.961 -11.439 1.00 87.38 208 LEU A C 1
ATOM 1680 O O . LEU A 1 208 ? 24.360 -1.593 -10.733 1.00 87.38 208 LEU A O 1
ATOM 1684 N N . ALA A 1 209 ? 23.535 -2.120 -12.759 1.00 85.94 209 ALA A N 1
ATOM 1685 C CA . ALA A 1 209 ? 24.740 -1.806 -13.521 1.00 85.94 209 ALA A CA 1
ATOM 1686 C C . ALA A 1 209 ? 24.918 -0.305 -13.830 1.00 85.94 209 ALA A C 1
ATOM 1688 O O . ALA A 1 209 ? 25.914 0.058 -14.453 1.00 85.94 209 ALA A O 1
ATOM 1689 N N . GLY A 1 210 ? 23.989 0.561 -13.408 1.00 88.12 210 GLY A N 1
ATOM 1690 C CA . GLY A 1 210 ? 24.014 1.996 -13.700 1.00 88.12 210 GLY A CA 1
ATOM 1691 C C . GLY A 1 210 ? 23.786 2.323 -15.177 1.00 88.12 210 GLY A C 1
ATOM 1692 O O . GLY A 1 210 ? 24.250 3.355 -15.653 1.00 88.12 210 GLY A O 1
ATOM 1693 N N . VAL A 1 211 ? 23.123 1.432 -15.920 1.00 88.44 211 VAL A N 1
ATOM 1694 C CA . VAL A 1 211 ? 22.869 1.593 -17.352 1.00 88.44 211 VAL A CA 1
ATOM 1695 C C . VAL A 1 211 ? 21.390 1.854 -17.589 1.00 88.44 211 VAL A C 1
ATOM 1697 O O . VAL A 1 211 ? 20.527 1.045 -17.249 1.00 88.44 211 VAL A O 1
ATOM 1700 N N . GLU A 1 212 ? 21.097 2.990 -18.217 1.00 85.88 212 GLU A N 1
ATOM 1701 C CA . GLU A 1 212 ? 19.748 3.301 -18.672 1.00 85.88 212 GLU A CA 1
ATOM 1702 C C . GLU A 1 212 ? 19.326 2.367 -19.809 1.00 85.88 212 GLU A C 1
ATOM 1704 O O . GLU A 1 212 ? 20.104 2.059 -20.719 1.00 85.88 212 GLU A O 1
ATOM 1709 N N . MET A 1 213 ? 18.064 1.944 -19.778 1.00 88.62 213 MET A N 1
ATOM 1710 C CA . MET A 1 213 ? 17.464 1.166 -20.855 1.00 88.62 213 MET A CA 1
ATOM 1711 C C . MET A 1 213 ? 17.328 2.028 -22.119 1.00 88.62 213 MET A C 1
ATOM 1713 O O . MET A 1 213 ? 16.829 3.150 -22.066 1.00 88.62 213 MET A O 1
ATOM 1717 N N . ASP A 1 214 ? 17.729 1.469 -23.257 1.00 89.19 214 ASP A N 1
ATOM 1718 C CA . ASP A 1 214 ? 17.459 2.007 -24.590 1.00 89.19 214 ASP A CA 1
ATOM 1719 C C . ASP A 1 214 ? 16.088 1.516 -25.089 1.00 89.19 214 ASP A C 1
ATOM 1721 O O . ASP A 1 214 ? 15.149 2.293 -25.257 1.00 89.19 214 ASP A O 1
ATOM 1725 N N . TYR A 1 215 ? 15.915 0.196 -25.225 1.00 87.56 215 TYR A N 1
ATOM 1726 C CA . TYR A 1 215 ? 14.636 -0.416 -25.600 1.00 87.56 215 TYR A CA 1
ATOM 1727 C C . TYR A 1 215 ? 14.433 -1.802 -24.982 1.00 87.56 215 TYR A C 1
ATOM 1729 O O . TYR A 1 215 ? 15.371 -2.485 -24.570 1.00 87.56 215 TYR A O 1
ATOM 1737 N N . LYS A 1 216 ? 13.169 -2.235 -24.943 1.00 89.12 216 LYS A N 1
ATOM 1738 C CA . LYS A 1 216 ? 12.776 -3.560 -24.446 1.00 89.12 216 LYS A CA 1
ATOM 1739 C C . LYS A 1 216 ? 13.138 -4.668 -25.432 1.00 89.12 216 LYS A C 1
ATOM 1741 O O . LYS A 1 216 ? 12.976 -4.510 -26.641 1.00 89.12 216 LYS A O 1
ATOM 1746 N N . GLY A 1 217 ? 13.529 -5.820 -24.899 1.00 87.75 217 GLY A N 1
ATOM 1747 C CA . GLY A 1 217 ? 14.037 -6.959 -25.654 1.00 87.75 217 GLY A CA 1
ATOM 1748 C C . GLY A 1 217 ? 15.562 -7.025 -25.642 1.00 87.75 217 GLY A C 1
ATOM 1749 O O . GLY A 1 217 ? 16.248 -6.133 -25.152 1.00 87.75 217 GLY A O 1
ATOM 1750 N N . LYS A 1 218 ? 16.107 -8.108 -26.200 1.00 88.88 218 LYS A N 1
ATOM 1751 C CA . LYS A 1 218 ? 17.555 -8.220 -26.399 1.00 88.88 218 LYS A CA 1
ATOM 1752 C C . LYS A 1 218 ? 18.037 -7.123 -27.344 1.00 88.88 218 LYS A C 1
ATOM 1754 O O . LYS A 1 218 ? 17.317 -6.757 -28.276 1.00 88.88 218 LYS A O 1
ATOM 1759 N N . CYS A 1 219 ? 19.264 -6.659 -27.143 1.00 87.56 219 CYS A N 1
ATOM 1760 C CA . CYS A 1 219 ? 19.901 -5.788 -28.115 1.00 87.56 219 CYS A CA 1
ATOM 1761 C C . CYS A 1 219 ? 19.934 -6.470 -29.481 1.00 87.56 219 CYS A C 1
ATOM 1763 O O . CYS A 1 219 ? 20.315 -7.636 -29.604 1.00 87.56 219 CYS A O 1
ATOM 1765 N N . LYS A 1 220 ? 19.515 -5.730 -30.502 1.00 82.56 220 LYS A N 1
ATOM 1766 C CA . LYS A 1 220 ? 19.666 -6.115 -31.898 1.00 82.56 220 LYS A CA 1
ATOM 1767 C C . LYS A 1 220 ? 21.156 -6.135 -32.217 1.00 82.56 220 LYS A C 1
ATOM 1769 O O . LYS A 1 220 ? 21.877 -5.205 -31.852 1.00 82.56 220 LYS A O 1
ATOM 1774 N N . GLU A 1 221 ? 21.609 -7.186 -32.893 1.00 70.38 221 GLU A N 1
ATOM 1775 C CA . GLU A 1 221 ? 22.943 -7.188 -33.488 1.00 70.38 221 GLU A CA 1
ATOM 1776 C C . GLU A 1 221 ? 23.023 -5.995 -34.444 1.00 70.38 221 GLU A C 1
ATOM 1778 O O . GLU A 1 221 ? 22.152 -5.818 -35.299 1.00 70.38 221 GLU A O 1
ATOM 1783 N N . LYS A 1 222 ? 24.017 -5.124 -34.246 1.00 67.00 222 LYS A N 1
ATOM 1784 C CA . LYS A 1 222 ? 24.261 -4.030 -35.184 1.00 67.00 222 LYS A CA 1
ATOM 1785 C C . LYS A 1 222 ? 24.674 -4.659 -36.508 1.00 67.00 222 LYS A C 1
ATOM 1787 O O . LYS A 1 222 ? 25.621 -5.443 -36.537 1.00 67.00 222 LYS A O 1
ATOM 1792 N N . GLU A 1 223 ? 23.964 -4.318 -37.579 1.00 74.19 223 GLU A N 1
ATOM 1793 C CA . GLU A 1 223 ? 24.414 -4.669 -38.920 1.00 74.19 223 GLU A CA 1
ATOM 1794 C C . GLU A 1 223 ? 25.752 -3.970 -39.163 1.00 74.19 223 GLU A C 1
ATOM 1796 O O . GLU A 1 223 ? 25.867 -2.754 -38.986 1.00 74.19 223 GLU A O 1
ATOM 1801 N N . CYS A 1 224 ? 26.780 -4.739 -39.506 1.00 77.88 224 CYS A N 1
ATOM 1802 C CA . CYS A 1 224 ? 28.064 -4.155 -39.863 1.00 77.88 224 CYS A CA 1
ATOM 1803 C C . CYS A 1 224 ? 27.944 -3.499 -41.244 1.00 77.88 224 CYS A C 1
ATOM 1805 O O . CYS A 1 224 ? 27.240 -3.998 -42.123 1.00 77.88 224 CYS A O 1
ATOM 1807 N N . GLN A 1 225 ? 28.636 -2.384 -41.452 1.00 80.00 225 GLN A N 1
ATOM 1808 C CA . GLN A 1 225 ? 28.754 -1.768 -42.778 1.00 80.00 225 GLN A CA 1
ATOM 1809 C C . GLN A 1 225 ? 30.151 -1.990 -43.355 1.00 80.00 225 GLN A C 1
ATOM 1811 O O . GLN A 1 225 ? 30.330 -2.076 -44.568 1.00 80.00 225 GLN A O 1
ATOM 1816 N N . THR A 1 226 ? 31.142 -2.122 -42.479 1.00 81.62 226 THR A N 1
ATOM 1817 C CA . THR A 1 226 ? 32.545 -2.323 -42.814 1.00 81.62 226 THR A CA 1
ATOM 1818 C C . THR A 1 226 ? 33.178 -3.363 -41.896 1.00 81.62 226 THR A C 1
ATOM 1820 O O . THR A 1 226 ? 32.693 -3.637 -40.799 1.00 81.62 226 THR A O 1
ATOM 1823 N N . ASP A 1 227 ? 34.318 -3.917 -42.313 1.00 81.56 227 ASP A N 1
ATOM 1824 C CA . ASP A 1 227 ? 35.112 -4.837 -41.484 1.00 81.56 227 ASP A CA 1
ATOM 1825 C C . ASP A 1 227 ? 35.554 -4.207 -40.146 1.00 81.56 227 ASP A C 1
ATOM 1827 O O . ASP A 1 227 ? 35.813 -4.927 -39.184 1.00 81.56 227 ASP A O 1
ATOM 1831 N N . ALA A 1 228 ? 35.625 -2.872 -40.065 1.00 79.25 228 ALA A N 1
ATOM 1832 C CA . ALA A 1 228 ? 35.989 -2.147 -38.848 1.00 79.25 228 ALA A CA 1
ATOM 1833 C C . ALA A 1 228 ? 34.885 -2.169 -37.777 1.00 79.25 228 ALA A C 1
ATOM 1835 O O . ALA A 1 228 ? 35.186 -2.010 -36.595 1.00 79.25 228 ALA A O 1
ATOM 1836 N N . ASP A 1 229 ? 33.633 -2.414 -38.172 1.00 77.69 229 ASP A N 1
ATOM 1837 C CA . ASP A 1 229 ? 32.494 -2.507 -37.250 1.00 77.69 229 ASP A CA 1
ATOM 1838 C C . ASP A 1 229 ? 32.464 -3.846 -36.498 1.00 77.69 229 ASP A C 1
ATOM 1840 O O . ASP A 1 229 ? 31.686 -4.027 -35.559 1.00 77.69 229 ASP A O 1
ATOM 1844 N N . CYS A 1 230 ? 33.308 -4.801 -36.904 1.00 79.31 230 CYS A N 1
ATOM 1845 C CA . CYS A 1 230 ? 33.311 -6.146 -36.363 1.00 79.31 230 CYS A CA 1
ATOM 1846 C C . CYS A 1 230 ? 34.345 -6.331 -35.240 1.00 79.31 230 CYS A C 1
ATOM 1848 O O . CYS A 1 230 ? 35.547 -6.124 -35.455 1.00 79.31 230 CYS A O 1
ATOM 1850 N N . PRO A 1 231 ? 33.924 -6.804 -34.048 1.00 80.69 231 PRO A N 1
ATOM 1851 C CA . PRO A 1 231 ? 34.851 -7.102 -32.965 1.00 80.69 231 PRO A CA 1
ATOM 1852 C C . PRO A 1 231 ? 35.790 -8.246 -33.364 1.00 80.69 231 PRO A C 1
ATOM 1854 O O . PRO A 1 231 ? 35.388 -9.205 -34.032 1.00 80.69 231 PRO A O 1
ATOM 1857 N N . GLN A 1 232 ? 37.058 -8.150 -32.961 1.00 78.56 232 GLN A N 1
ATOM 1858 C CA . GLN A 1 232 ? 38.050 -9.187 -33.243 1.00 78.56 232 GLN A CA 1
ATOM 1859 C C . GLN A 1 232 ? 37.777 -10.454 -32.408 1.00 78.56 232 GLN A C 1
ATOM 1861 O O . GLN A 1 232 ? 37.346 -10.346 -31.258 1.00 78.56 232 GLN A O 1
ATOM 1866 N N . PRO A 1 233 ? 38.015 -11.654 -32.965 1.00 80.31 233 PRO A N 1
ATOM 1867 C CA . PRO A 1 233 ? 37.723 -12.917 -32.290 1.00 80.31 233 PRO A CA 1
ATOM 1868 C C . PRO A 1 233 ? 38.661 -13.180 -31.097 1.00 80.31 233 PRO A C 1
ATOM 1870 O O . PRO A 1 233 ? 39.874 -12.966 -31.175 1.00 80.31 233 PRO A O 1
ATOM 1873 N N . LEU A 1 234 ? 38.085 -13.684 -30.000 1.00 81.81 234 LEU A N 1
ATOM 1874 C CA . LEU A 1 234 ? 38.787 -14.062 -28.767 1.00 81.81 234 LEU A CA 1
ATOM 1875 C C . LEU A 1 234 ? 39.077 -15.569 -28.736 1.00 81.81 234 LEU A C 1
ATOM 1877 O O . LEU A 1 234 ? 38.300 -16.371 -29.258 1.00 81.81 234 LEU A O 1
ATOM 1881 N N . CYS A 1 235 ? 40.201 -15.952 -28.128 1.00 77.81 235 CYS A N 1
ATOM 1882 C CA . CYS A 1 235 ? 40.703 -17.324 -28.123 1.00 77.81 235 CYS A CA 1
ATOM 1883 C C . CYS A 1 235 ? 40.441 -18.025 -26.782 1.00 77.81 235 CYS A C 1
ATOM 1885 O O . CYS A 1 235 ? 41.016 -17.662 -25.759 1.00 77.81 235 CYS A O 1
ATOM 1887 N N . GLY A 1 236 ? 39.630 -19.090 -26.815 1.00 71.50 236 GLY A N 1
ATOM 1888 C CA . GLY A 1 236 ? 39.371 -19.979 -25.675 1.00 71.50 236 GLY A CA 1
ATOM 1889 C C . GLY A 1 236 ? 38.098 -19.657 -24.872 1.00 71.50 236 GLY A C 1
ATOM 1890 O O . GLY A 1 236 ? 37.394 -18.694 -25.170 1.00 71.50 236 GLY A O 1
ATOM 1891 N N . PRO A 1 237 ? 37.752 -20.496 -23.876 1.00 70.00 237 PRO A N 1
ATOM 1892 C CA . PRO A 1 237 ? 36.593 -20.277 -23.015 1.00 70.00 237 PRO A CA 1
ATOM 1893 C C . PRO A 1 237 ? 36.800 -19.092 -22.061 1.00 70.00 237 PRO A C 1
ATOM 1895 O O . PRO A 1 237 ? 37.900 -18.854 -21.561 1.00 70.00 237 PRO A O 1
ATOM 1898 N N . VAL A 1 238 ? 35.708 -18.388 -21.761 1.00 74.12 238 VAL A N 1
ATOM 1899 C CA . VAL A 1 238 ? 35.670 -17.301 -20.774 1.00 74.12 238 VAL A CA 1
ATOM 1900 C C . VAL A 1 238 ? 35.956 -17.859 -19.377 1.00 74.12 238 VAL A C 1
ATOM 1902 O O . VAL A 1 238 ? 35.164 -18.644 -18.859 1.00 74.12 238 VAL A O 1
ATOM 1905 N N . MET A 1 239 ? 37.063 -17.443 -18.754 1.00 71.12 239 MET A N 1
ATOM 1906 C CA . MET A 1 239 ? 37.420 -17.825 -17.383 1.00 71.12 239 MET A CA 1
ATOM 1907 C C . MET A 1 239 ? 37.258 -16.628 -16.429 1.00 71.12 239 MET A C 1
ATOM 1909 O O . MET A 1 239 ? 37.730 -15.536 -16.756 1.00 71.12 239 MET A O 1
ATOM 1913 N N . PRO A 1 240 ? 36.624 -16.791 -15.250 1.00 65.75 240 PRO A N 1
ATOM 1914 C CA . PRO A 1 240 ? 36.480 -15.706 -14.280 1.00 65.75 240 PRO A CA 1
ATOM 1915 C C . PRO A 1 240 ? 37.845 -15.162 -13.839 1.00 65.75 240 PRO A C 1
ATOM 1917 O O . PRO A 1 240 ? 38.723 -15.929 -13.447 1.00 65.75 240 PRO A O 1
ATOM 1920 N N . GLY A 1 241 ? 38.023 -13.840 -13.888 1.00 71.69 241 GLY A N 1
ATOM 1921 C CA . GLY A 1 241 ? 39.233 -13.172 -13.394 1.00 71.69 241 GLY A CA 1
ATOM 1922 C C . GLY A 1 241 ? 40.461 -13.244 -14.310 1.00 71.69 241 GLY A C 1
ATOM 1923 O O . GLY A 1 241 ? 41.535 -12.833 -13.883 1.00 71.69 241 GLY A O 1
ATOM 1924 N N . ARG A 1 242 ? 40.332 -13.735 -15.553 1.00 66.94 242 ARG A N 1
ATOM 1925 C CA . ARG A 1 242 ? 41.392 -13.639 -16.569 1.00 66.94 242 ARG A CA 1
ATOM 1926 C C . ARG A 1 242 ? 40.900 -12.896 -17.809 1.00 66.94 242 ARG A C 1
ATOM 1928 O O . ARG A 1 242 ? 39.827 -13.234 -18.317 1.00 66.94 242 ARG A O 1
ATOM 1935 N N . PRO A 1 243 ? 41.667 -11.926 -18.324 1.00 66.69 243 PRO A N 1
ATOM 1936 C CA . PRO A 1 243 ? 41.372 -11.344 -19.621 1.00 66.69 243 PRO A CA 1
ATOM 1937 C C . PRO A 1 243 ? 41.471 -12.408 -20.719 1.00 66.69 243 PRO A C 1
ATOM 1939 O O . PRO A 1 243 ? 42.273 -13.342 -20.647 1.00 66.69 243 PRO A O 1
ATOM 1942 N N . GLN A 1 244 ? 40.624 -12.288 -21.737 1.00 73.75 244 GLN A N 1
ATOM 1943 C CA . GLN A 1 244 ? 40.634 -13.214 -22.865 1.00 73.75 244 GLN A CA 1
ATOM 1944 C C . GLN A 1 244 ? 41.626 -12.743 -23.929 1.00 73.75 244 GLN A C 1
ATOM 1946 O O . GLN A 1 244 ? 41.528 -11.598 -24.374 1.00 73.75 244 GLN A O 1
ATOM 1951 N N . PRO A 1 245 ? 42.545 -13.611 -24.382 1.00 76.50 245 PRO A N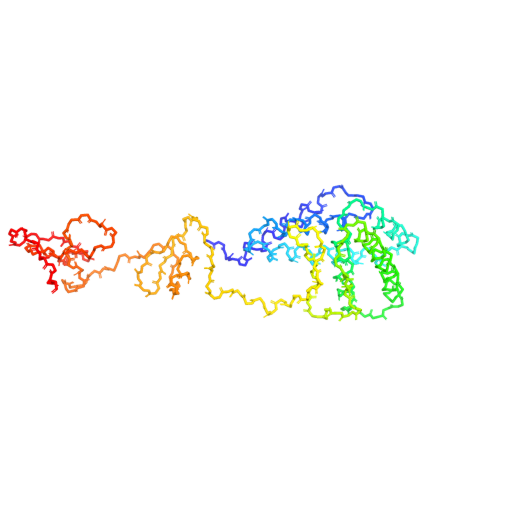 1
ATOM 1952 C CA . PRO A 1 245 ? 43.518 -13.232 -25.390 1.00 76.50 245 PRO A CA 1
ATOM 1953 C C . PRO A 1 245 ? 42.877 -13.130 -26.782 1.00 76.50 245 PRO A C 1
ATOM 1955 O O . PRO A 1 245 ? 41.973 -13.892 -27.138 1.00 76.50 245 PRO A O 1
ATOM 1958 N N . LEU A 1 246 ? 43.389 -12.208 -27.599 1.00 77.81 246 LEU A N 1
ATOM 1959 C CA . LEU A 1 246 ? 42.996 -12.054 -29.001 1.00 77.81 246 LEU A CA 1
ATOM 1960 C C . LEU A 1 246 ? 43.578 -13.181 -29.861 1.00 77.81 246 LEU A C 1
ATOM 1962 O O . LEU A 1 246 ? 44.746 -13.559 -29.710 1.00 77.81 246 LEU A O 1
ATOM 1966 N N . CYS A 1 247 ? 42.778 -13.678 -30.805 1.00 79.06 247 CYS A N 1
ATOM 1967 C CA . CYS A 1 247 ? 43.249 -14.631 -31.799 1.00 79.06 247 CYS A CA 1
ATOM 1968 C C . CYS A 1 247 ? 43.965 -13.922 -32.960 1.00 79.06 247 CYS A C 1
ATOM 1970 O O . CYS A 1 247 ? 43.361 -13.143 -33.697 1.00 79.06 247 CYS A O 1
ATOM 1972 N N . ILE A 1 248 ? 45.234 -14.254 -33.193 1.00 75.81 248 ILE A N 1
ATOM 1973 C CA . ILE A 1 248 ? 45.952 -13.934 -34.432 1.00 75.81 248 ILE A CA 1
ATOM 1974 C C . ILE A 1 248 ? 45.603 -14.978 -35.494 1.00 75.81 248 ILE A C 1
ATOM 1976 O O . ILE A 1 248 ? 45.503 -16.170 -35.212 1.00 75.81 248 ILE A O 1
ATOM 1980 N N . GLY A 1 249 ? 45.451 -14.522 -36.737 1.00 74.75 249 GLY A N 1
ATOM 1981 C CA . GLY A 1 249 ? 45.239 -15.377 -37.907 1.00 74.75 249 GLY A CA 1
ATOM 1982 C C . GLY A 1 249 ? 43.775 -15.618 -38.257 1.00 74.75 249 GLY A C 1
ATOM 1983 O O . GLY A 1 249 ? 43.481 -16.136 -39.331 1.00 74.75 249 GLY A O 1
ATOM 1984 N N . VAL A 1 250 ? 42.853 -15.143 -37.427 1.00 81.44 250 VAL A N 1
ATOM 1985 C CA . VAL A 1 250 ? 41.428 -15.014 -37.740 1.00 81.44 250 VAL A CA 1
ATOM 1986 C C . VAL A 1 250 ? 41.035 -13.543 -37.658 1.00 81.44 250 VAL A C 1
ATOM 1988 O O . VAL A 1 250 ? 41.494 -12.826 -36.774 1.00 81.44 250 VAL A O 1
ATOM 1991 N N . LYS A 1 251 ? 40.203 -13.073 -38.588 1.00 82.38 251 LYS A N 1
ATOM 1992 C CA . LYS A 1 251 ? 39.597 -11.737 -38.515 1.00 82.38 251 LYS A CA 1
ATOM 1993 C C . LYS A 1 251 ? 38.100 -11.845 -38.730 1.00 82.38 251 LYS A C 1
ATOM 1995 O O . LYS A 1 251 ? 37.652 -12.628 -39.566 1.00 82.38 251 LYS A O 1
ATOM 2000 N N . SER A 1 252 ? 37.347 -11.030 -38.007 1.00 85.06 252 SER A N 1
ATOM 2001 C CA . SER A 1 252 ? 35.933 -10.820 -38.294 1.00 85.06 252 SER A CA 1
ATOM 2002 C C . SER A 1 252 ? 35.815 -9.867 -39.480 1.00 85.06 252 SER A C 1
ATOM 2004 O O . SER A 1 252 ? 36.399 -8.785 -39.455 1.00 85.06 252 SER A O 1
ATOM 2006 N N . LYS A 1 253 ? 35.092 -10.279 -40.519 1.00 84.69 253 LYS A N 1
ATOM 2007 C CA . LYS A 1 253 ? 34.742 -9.438 -41.664 1.00 84.69 253 LYS A CA 1
ATOM 2008 C C . LYS A 1 253 ? 33.250 -9.208 -41.718 1.00 84.69 253 LYS A C 1
ATOM 2010 O O . LYS A 1 253 ? 32.476 -10.065 -41.294 1.00 84.69 253 LYS A O 1
ATOM 2015 N N . CYS A 1 254 ? 32.866 -8.083 -42.291 1.00 85.62 254 CYS A N 1
ATOM 2016 C CA . CYS A 1 254 ? 31.481 -7.795 -42.559 1.00 85.62 254 CYS A CA 1
ATOM 2017 C C . CYS A 1 254 ? 31.044 -8.450 -43.870 1.00 85.62 254 CYS A C 1
ATOM 2019 O O . CYS A 1 254 ? 31.518 -8.095 -44.948 1.00 85.62 254 CYS A O 1
ATOM 2021 N N . ILE A 1 255 ? 30.138 -9.420 -43.781 1.00 84.88 255 ILE A N 1
ATOM 2022 C CA . ILE A 1 255 ? 29.593 -10.140 -44.931 1.00 84.88 255 ILE A CA 1
ATOM 2023 C C . ILE A 1 255 ? 28.072 -10.091 -44.825 1.00 84.88 255 ILE A C 1
ATOM 2025 O O . ILE A 1 255 ? 27.500 -10.607 -43.866 1.00 84.88 255 ILE A O 1
ATOM 2029 N N . GLU A 1 256 ? 27.427 -9.441 -45.798 1.00 84.00 256 GLU A N 1
ATOM 2030 C CA . GLU A 1 256 ? 25.963 -9.276 -45.856 1.00 84.00 256 GLU A CA 1
ATOM 2031 C C . GLU A 1 256 ? 25.370 -8.672 -44.567 1.00 84.00 256 GLU A C 1
ATOM 2033 O O . GLU A 1 256 ? 24.368 -9.145 -44.034 1.00 84.00 256 GLU A O 1
ATOM 2038 N N . GLY A 1 257 ? 26.031 -7.645 -44.025 1.00 78.12 257 GLY A N 1
ATOM 2039 C CA . GLY A 1 257 ? 25.592 -6.974 -42.800 1.00 78.12 257 GLY A CA 1
ATOM 2040 C C . GLY A 1 257 ? 25.858 -7.760 -41.514 1.00 78.12 257 GLY A C 1
ATOM 2041 O O . GLY A 1 257 ? 25.468 -7.311 -40.440 1.00 78.12 257 GLY A O 1
ATOM 2042 N N . LYS A 1 258 ? 26.540 -8.913 -41.579 1.00 82.12 258 LYS A N 1
ATOM 2043 C CA . LYS A 1 258 ? 26.870 -9.742 -40.411 1.00 82.12 258 LYS A CA 1
ATOM 2044 C C . LYS A 1 258 ? 28.371 -9.948 -40.266 1.00 82.12 258 LYS A C 1
ATOM 2046 O O . LYS A 1 258 ? 29.075 -10.216 -41.238 1.00 82.12 258 LYS A O 1
ATOM 2051 N N . CYS A 1 259 ? 28.857 -9.886 -39.032 1.00 83.88 259 CYS A N 1
ATOM 2052 C CA . CYS A 1 259 ? 30.250 -10.190 -38.733 1.00 83.88 259 CYS A CA 1
ATOM 2053 C C . CYS A 1 259 ? 30.494 -11.702 -38.801 1.00 83.88 259 CYS A C 1
ATOM 2055 O O . CYS A 1 259 ? 29.952 -12.463 -38.002 1.00 83.88 259 CYS A O 1
ATOM 2057 N N . GLN A 1 260 ? 31.323 -12.136 -39.748 1.00 84.62 260 GLN A N 1
ATOM 2058 C CA . GLN A 1 260 ? 31.711 -13.532 -39.942 1.00 84.62 260 GLN A CA 1
ATOM 2059 C C . GLN A 1 260 ? 33.218 -13.700 -39.745 1.00 84.62 260 GLN A C 1
ATOM 2061 O O . GLN A 1 260 ? 34.015 -12.891 -40.222 1.00 84.62 260 GLN A O 1
ATOM 2066 N N . ILE A 1 261 ? 33.625 -14.769 -39.059 1.00 84.19 261 ILE A N 1
ATOM 2067 C CA . ILE A 1 261 ? 35.040 -15.066 -38.822 1.00 84.19 261 ILE A CA 1
ATOM 2068 C C . ILE A 1 261 ? 35.636 -15.704 -40.079 1.00 84.19 26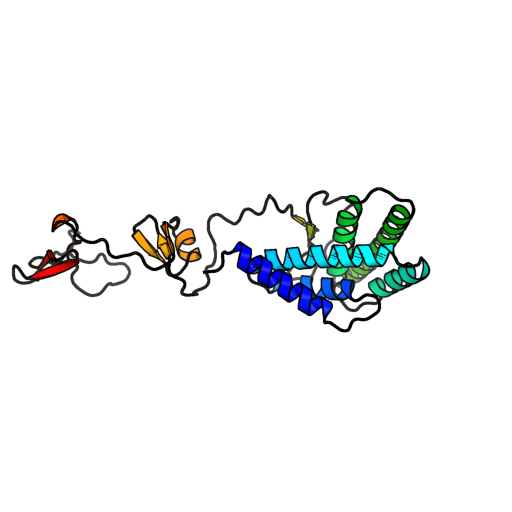1 ILE A C 1
ATOM 2070 O O . ILE A 1 261 ? 35.172 -16.748 -40.533 1.00 84.19 261 ILE A O 1
ATOM 2074 N N . GLN A 1 262 ? 36.701 -15.109 -40.612 1.00 82.62 262 GLN A N 1
ATOM 2075 C CA . GLN A 1 262 ? 37.522 -15.700 -41.664 1.00 82.62 262 GLN A CA 1
ATOM 2076 C C . GLN A 1 262 ? 38.906 -16.043 -41.122 1.00 82.62 262 GLN A C 1
ATOM 2078 O O . GLN A 1 262 ? 39.597 -15.194 -40.555 1.00 82.62 262 GLN A O 1
ATOM 2083 N N . GLN A 1 263 ? 39.330 -17.288 -41.332 1.00 80.69 263 GLN A N 1
ATOM 2084 C CA . GLN A 1 263 ? 40.699 -17.712 -41.073 1.00 80.69 263 GLN A CA 1
ATOM 2085 C C . GLN A 1 263 ? 41.595 -17.255 -42.229 1.00 80.69 263 GLN A C 1
ATOM 2087 O O . GLN A 1 263 ? 41.407 -17.657 -43.374 1.00 80.69 263 GLN A O 1
ATOM 2092 N N . ILE A 1 264 ? 42.553 -16.384 -41.923 1.00 77.12 264 ILE A N 1
ATOM 2093 C CA . ILE A 1 264 ? 43.473 -15.757 -42.882 1.00 77.12 264 ILE A CA 1
ATOM 2094 C C . ILE A 1 264 ? 44.882 -16.356 -42.745 1.00 77.12 264 ILE A C 1
ATOM 2096 O O . ILE A 1 264 ? 45.636 -16.390 -43.713 1.00 77.12 264 ILE A O 1
ATOM 2100 N N . GLN A 1 265 ? 45.242 -16.839 -41.551 1.00 76.62 265 GLN A N 1
ATOM 2101 C CA . GLN A 1 265 ? 46.522 -17.480 -41.225 1.00 76.62 265 GLN A CA 1
ATOM 2102 C C . GLN A 1 265 ? 46.308 -18.590 -40.167 1.00 76.62 265 GLN A C 1
ATOM 2104 O O . GLN A 1 265 ? 45.201 -18.725 -39.636 1.00 76.62 265 GLN A O 1
ATOM 2109 N N . PRO A 1 266 ? 47.324 -19.416 -39.846 1.00 78.12 266 PRO A N 1
ATOM 2110 C CA . PRO A 1 266 ? 47.251 -20.338 -38.713 1.00 78.12 266 PRO A CA 1
ATOM 2111 C C . PRO A 1 266 ? 46.929 -19.595 -37.412 1.00 78.12 266 PRO A C 1
ATOM 2113 O O . PRO A 1 266 ? 47.480 -18.523 -37.161 1.00 78.12 266 PRO A O 1
ATOM 2116 N N . ILE A 1 267 ? 46.035 -20.166 -36.602 1.00 76.19 267 ILE A N 1
ATOM 2117 C CA . ILE A 1 267 ? 45.573 -19.533 -35.364 1.00 76.19 267 ILE A CA 1
ATOM 2118 C C . ILE A 1 267 ? 46.727 -19.488 -34.359 1.00 76.19 267 ILE A C 1
ATOM 2120 O O . ILE A 1 267 ? 47.312 -20.519 -34.029 1.00 76.19 267 ILE A O 1
ATOM 2124 N N . GLN A 1 268 ? 47.032 -18.292 -33.864 1.00 76.00 268 GLN A N 1
ATOM 2125 C CA . GLN A 1 268 ? 48.005 -18.053 -32.799 1.00 76.00 268 GLN A CA 1
ATOM 2126 C C . GLN A 1 268 ? 47.359 -17.204 -31.700 1.00 76.00 268 GLN A C 1
ATOM 2128 O O . GLN A 1 268 ? 46.470 -16.401 -31.968 1.00 76.00 268 GLN A O 1
ATOM 2133 N N . VAL A 1 269 ? 47.784 -17.381 -30.452 1.00 76.62 269 VAL A N 1
ATOM 2134 C CA . VAL A 1 269 ? 47.250 -16.642 -29.297 1.00 76.62 269 VAL A CA 1
ATOM 2135 C C . VAL A 1 269 ? 48.260 -15.571 -28.903 1.00 76.62 269 VAL A C 1
ATOM 2137 O O . VAL A 1 269 ? 49.441 -15.886 -28.774 1.00 76.62 269 VAL A O 1
ATOM 2140 N N . ILE A 1 270 ? 47.819 -14.326 -28.701 1.00 71.06 270 ILE A N 1
ATOM 2141 C CA . ILE A 1 270 ? 48.666 -13.297 -28.080 1.00 71.06 270 ILE A CA 1
ATOM 2142 C C . ILE A 1 270 ? 48.611 -13.506 -26.565 1.00 71.06 270 ILE A C 1
ATOM 2144 O O . ILE A 1 270 ? 47.548 -13.270 -25.989 1.00 71.06 270 ILE A O 1
ATOM 2148 N N . PRO A 1 271 ? 49.699 -13.936 -25.900 1.00 62.16 271 PRO A N 1
ATOM 2149 C CA . PRO A 1 271 ? 49.761 -13.832 -24.451 1.00 62.16 271 PRO A CA 1
ATOM 2150 C C . PRO A 1 271 ? 49.757 -12.347 -24.080 1.00 62.16 271 PRO A C 1
ATOM 2152 O O . PRO A 1 271 ? 50.454 -11.545 -24.711 1.00 62.16 271 PRO A O 1
ATOM 2155 N N . GLU A 1 272 ? 48.953 -11.969 -23.088 1.00 61.09 272 GLU A N 1
ATOM 2156 C CA . GLU A 1 272 ? 49.023 -10.621 -22.531 1.00 61.09 272 GLU A CA 1
ATOM 2157 C C . GLU A 1 272 ? 50.458 -10.337 -22.083 1.00 61.09 272 GLU A C 1
ATOM 2159 O O . GLU A 1 272 ? 51.111 -11.194 -21.485 1.00 61.09 272 GLU A O 1
ATOM 2164 N N . LYS A 1 273 ? 50.973 -9.152 -22.424 1.00 56.69 273 LYS A N 1
ATOM 2165 C CA . LYS A 1 273 ? 52.208 -8.670 -21.811 1.00 56.69 273 LYS A CA 1
ATOM 2166 C C . LYS A 1 273 ? 51.909 -8.458 -20.326 1.00 56.69 273 LYS A C 1
ATOM 2168 O O . LYS A 1 273 ? 51.013 -7.670 -20.025 1.00 56.69 273 LYS A O 1
ATOM 2173 N N . GLU A 1 274 ? 52.621 -9.189 -19.469 1.00 44.06 274 GLU A N 1
ATOM 2174 C CA . GLU A 1 274 ? 52.689 -8.942 -18.019 1.00 44.06 274 GLU A CA 1
ATOM 2175 C C . GLU A 1 274 ? 53.081 -7.492 -17.705 1.00 44.06 274 GLU A C 1
ATOM 2177 O O . GLU A 1 274 ? 53.901 -6.915 -18.464 1.00 44.06 274 GLU A O 1
#

InterPro domains:
  IPR002350 Kazal domain [PF00050] (182-205)
  IPR002350 Kazal domain [PS51465] (165-221)
  IPR002350 Kazal domain [SM00280] (182-219)
  IPR036058 Kazal domain superfamily [SSF100895] (182-221)

Secondary structure (DSSP, 8-state):
---HHHHHHHHHHHHHHHHHHS---TTHHHHHHHHHHHHHTTS-HHHHHHHHHHHHHHHHHHHHHHHHS-HHHHHHHHHHHHH--S-HHHHHHHHHHHHHHHTTS---HHHHHHHHHHHHHHHHHHHHHHHHHHHHT-----PPPTTS-SSSEEE--B-TTT-PBPPPEEE-GGG----SS-S--------EEETTSPEESSHHHHHHTT--EEEESSPPPPPPSSGGGSPPPBPS---TTSPPPBEEEEEEEEETTEEEEEEEEEEEE-PPP-

Organism: NCBI:txid1974679

Radius of gyration: 29.45 Å; chains: 1; bounding box: 80×41×75 Å

pLDDT: mean 78.12, std 9.33, range [41.78, 94.19]

Foldseek 3Di:
DQDLVRVLVVLLVVLLVVLVPDPDDPQSLLVSLQVLVVVLVVDDPSNNVSSVVNNVVSLVVNLVSLLVDDPVVLVVVLVVLLPDDHDLQSSLQSLLVSLLVLVVDPDDVSSVVSNVSSVVSNVSSVVVLVVVCVVLVHPDEDDQDVPNANQFGWDWDADPPSRRIDHIDGDHPVPPPPPLADPDDDQQQFWFQFPVQAIDSDPNRCSNVVTHTPGTDGRDDFQDPWLVVADADFDDDDDPPDDTWGWPQWGFTRDPSDTDIDRRDPTDTDDDDD

Sequence (274 aa):
MLKLEDRKEKITEKLDEILEEQKGSEFKEFKNLEVLKNLEEKVPEEAKEAMRKAQENCLKRLQGDLEKMSPEDQEKFKKYTEKISGEKEKHLEILENLKSEIKAVPETPKVLELKEKLEEGKIEIIEKIEKKLEKLDCPLWVPPAPGFCKEGRVIIERDPETGCPLPPKCIIPSEVEIPEKPEVCITLWDPVCGKDGKTYSNECFAKLAGVEMDYKGKCKEKECQTDADCPQPLCGPVMPGRPQPLCIGVKSKCIEGKCQIQQIQPIQVIPEKE